Protein AF-A0A3D4RYZ9-F1 (afdb_monomer)

Sequence (277 aa):
MRTSPLDSDGDGLSDHDETHRHGTDPRRYDTDGDGLGDGIELGLADLDADPSTTTDPLDPDSDGDGALDGFNGTDPCEDCNNNGLVDADESSPTAPEAFIAFRPGFNLFAYPSAVPADHGDCRGLAAALGGFDGAIRSISRLNPATGAFDLCDADGGDFAIVAGEGVLIESGAAPSQVWPWTPTCPQRTLSLGQQLVGHPATPRDLTCFAWIEAQAPGLVSAIQRLDTRTGRFESCAMAEPGGGTPGAAGIDYPIRAGQGYLFHANAAGPLVLPGCP

Solvent-accessible surface area (backbone atoms only — not comparable to full-atom values): 14693 Å² total; per-residue (Å²): 132,83,74,75,75,61,45,71,50,70,41,80,51,31,40,64,48,23,59,74,72,71,70,39,49,50,74,39,40,35,55,53,62,26,46,41,33,40,25,30,27,70,22,37,69,93,69,13,72,30,49,88,50,62,47,46,48,78,40,48,34,56,44,68,61,52,41,19,41,11,38,62,87,58,85,56,34,15,24,69,80,53,48,45,46,75,49,96,93,38,39,60,48,73,48,53,47,49,60,47,74,46,46,60,41,66,39,45,35,10,40,24,43,58,55,56,84,70,30,42,28,48,62,33,39,34,50,77,55,50,20,52,92,56,27,25,56,37,43,32,35,62,36,54,91,76,73,43,71,51,60,26,42,78,91,43,66,70,51,76,48,50,46,24,42,17,33,42,35,34,24,73,33,64,54,67,48,79,41,93,63,63,80,42,73,78,91,45,68,44,55,51,40,60,37,38,38,23,40,33,51,42,42,73,83,38,27,42,56,60,51,55,66,63,34,61,91,73,36,50,43,34,45,30,41,66,42,59,90,78,74,41,79,46,39,24,27,59,42,54,68,90,85,49,76,69,40,86,45,77,49,80,43,78,50,50,57,43,35,19,28,44,36,34,22,72,38,64,44,73,55,63,56,71,76,48,132

Radius of gyration: 21.45 Å; Cα contacts (8 Å, |Δi|>4): 680; chains: 1; bounding box: 55×43×66 Å

Secondary structure (DSSP, 8-state):
--PPPP-SS-SSS-HHHIIIII---TT-SSSSSSSS-HHHHTT-TTT-S-TT----TT-SSSS-SSSBSS-SSSS-BSSTTSSSS--TTS--TTS-EEEEE--SEEEEE--SS---GGGSBHHHHHHHTTIIIIIEEEEEEE-TTTSPEEEEESSS---B--TTB-EEEEESS--EEEEE-------EEEPSEEEEEE-SS--TT-BHHHHHHTSPTTTEEEEEEEETTTTEEEEEEEE-STTSS-EEEE---B--TTBEEEEEESS-EEEP-TT--

Structure (mmCIF, N/CA/C/O backbone):
data_AF-A0A3D4RYZ9-F1
#
_entry.id   AF-A0A3D4RYZ9-F1
#
loop_
_atom_site.group_PDB
_atom_site.id
_atom_site.type_symbol
_atom_site.label_atom_id
_atom_site.label_alt_id
_atom_site.label_comp_id
_atom_site.label_asym_id
_atom_site.label_entity_id
_atom_site.label_seq_id
_atom_site.pdbx_PDB_ins_code
_atom_site.Cartn_x
_atom_site.Cartn_y
_atom_site.Cartn_z
_atom_site.occupancy
_atom_site.B_iso_or_equiv
_atom_site.auth_seq_id
_atom_site.auth_comp_id
_atom_site.auth_asym_id
_atom_site.auth_atom_id
_atom_site.pdbx_PDB_model_num
ATOM 1 N N . MET A 1 1 ? 33.798 -10.766 -38.654 1.00 39.38 1 MET A N 1
ATOM 2 C CA . MET A 1 1 ? 33.631 -10.736 -37.189 1.00 39.38 1 MET A CA 1
ATOM 3 C C . MET A 1 1 ? 32.515 -9.750 -36.908 1.00 39.38 1 MET A C 1
ATOM 5 O O . MET A 1 1 ? 32.719 -8.572 -37.156 1.00 39.38 1 MET A O 1
ATOM 9 N N . ARG A 1 2 ? 31.320 -10.220 -36.533 1.00 44.19 2 ARG A N 1
ATOM 10 C CA . ARG A 1 2 ? 30.329 -9.348 -35.891 1.00 44.19 2 ARG A CA 1
ATOM 11 C C . ARG A 1 2 ? 30.857 -9.163 -34.476 1.00 44.19 2 ARG A C 1
ATOM 13 O O . ARG A 1 2 ? 30.917 -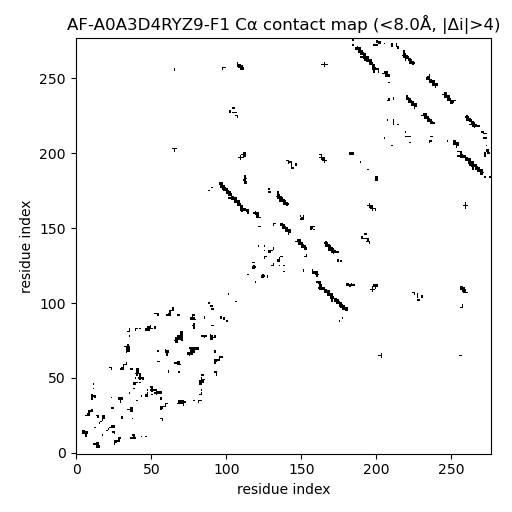10.137 -33.737 1.00 44.19 2 ARG A O 1
ATOM 20 N N . THR A 1 3 ? 31.375 -7.984 -34.166 1.00 51.97 3 THR A N 1
ATOM 21 C CA . THR A 1 3 ? 31.504 -7.566 -32.773 1.00 51.97 3 THR A CA 1
ATOM 22 C C . THR A 1 3 ? 30.083 -7.572 -32.223 1.00 51.97 3 THR A C 1
ATOM 24 O O . THR A 1 3 ? 29.212 -6.963 -32.851 1.00 51.97 3 THR A O 1
ATOM 27 N N . SER A 1 4 ? 29.809 -8.303 -31.139 1.00 63.25 4 SER A N 1
ATOM 28 C CA . SER A 1 4 ? 28.614 -7.967 -30.363 1.00 63.25 4 SER A CA 1
ATOM 29 C C . SER A 1 4 ? 28.696 -6.470 -30.051 1.00 63.25 4 SER A C 1
ATOM 31 O O . SER A 1 4 ? 29.811 -5.985 -29.807 1.00 63.25 4 SER A O 1
ATOM 33 N N . PRO A 1 5 ? 27.588 -5.726 -30.178 1.00 79.81 5 PRO A N 1
ATOM 34 C CA . PRO A 1 5 ? 27.565 -4.351 -29.712 1.00 79.81 5 PRO A CA 1
ATOM 35 C C . PRO A 1 5 ? 28.020 -4.310 -28.243 1.00 79.81 5 PRO A C 1
ATOM 37 O O . PRO A 1 5 ? 27.850 -5.294 -27.526 1.00 79.81 5 PRO A O 1
ATOM 40 N N . LEU A 1 6 ? 28.701 -3.227 -27.861 1.00 93.25 6 LEU A N 1
ATOM 41 C CA . LEU A 1 6 ? 29.127 -3.019 -26.477 1.00 93.25 6 LEU A CA 1
ATOM 42 C C . LEU A 1 6 ? 27.874 -2.918 -25.599 1.00 93.25 6 LEU A C 1
ATOM 44 O O . LEU A 1 6 ? 26.909 -2.292 -26.030 1.00 93.25 6 LEU A O 1
ATOM 48 N N . ASP A 1 7 ? 27.935 -3.585 -24.458 1.00 94.31 7 ASP A N 1
ATOM 49 C CA . ASP A 1 7 ? 26.959 -3.614 -23.372 1.00 94.31 7 ASP A CA 1
ATOM 50 C C . ASP A 1 7 ? 27.816 -3.425 -22.112 1.00 94.31 7 ASP A C 1
ATOM 52 O O . ASP A 1 7 ? 28.664 -4.272 -21.790 1.00 94.31 7 ASP A O 1
ATOM 56 N N . SER A 1 8 ? 27.776 -2.219 -21.558 1.00 96.06 8 SER A N 1
ATOM 57 C CA . SER A 1 8 ? 28.771 -1.724 -20.608 1.00 96.06 8 SER A CA 1
ATOM 58 C C . SER A 1 8 ? 28.442 -2.066 -19.151 1.00 96.06 8 SER A C 1
ATOM 60 O O . SER A 1 8 ? 29.375 -2.180 -18.346 1.00 96.06 8 SER A O 1
ATOM 62 N N . ASP A 1 9 ? 27.174 -2.265 -18.802 1.00 95.81 9 ASP A N 1
ATOM 63 C CA . ASP A 1 9 ? 26.705 -2.672 -17.469 1.00 95.81 9 ASP A CA 1
ATOM 64 C C . ASP A 1 9 ? 26.131 -4.094 -17.420 1.00 95.81 9 ASP A C 1
ATOM 66 O O . ASP A 1 9 ? 26.057 -4.666 -16.328 1.00 95.81 9 ASP A O 1
ATOM 70 N N . GLY A 1 10 ? 25.891 -4.722 -18.570 1.00 94.44 10 GLY A N 1
ATOM 71 C CA . GLY A 1 10 ? 25.552 -6.134 -18.677 1.00 94.44 10 GLY A CA 1
ATOM 72 C C . GLY A 1 10 ? 24.075 -6.430 -18.454 1.00 94.44 10 GLY A C 1
ATOM 73 O O . GLY A 1 10 ? 23.765 -7.536 -18.003 1.00 94.44 10 GLY A O 1
ATOM 74 N N . ASP A 1 11 ? 23.191 -5.474 -18.725 1.00 93.12 11 ASP A N 1
ATOM 75 C CA . ASP A 1 11 ? 21.739 -5.626 -18.615 1.00 93.12 11 ASP A CA 1
ATOM 76 C C . ASP A 1 11 ? 21.089 -6.227 -19.880 1.00 93.12 11 ASP A C 1
ATOM 78 O O . ASP A 1 11 ? 19.881 -6.438 -19.928 1.00 93.12 11 ASP A O 1
ATOM 82 N N . GLY A 1 12 ? 21.889 -6.538 -20.909 1.00 92.94 12 GLY A N 1
ATOM 83 C CA . GLY A 1 12 ? 21.437 -7.140 -22.163 1.00 92.94 12 GLY A CA 1
ATOM 84 C C . GLY A 1 12 ? 21.039 -6.146 -23.254 1.00 92.94 12 GLY A C 1
ATOM 85 O O . GLY A 1 12 ? 20.810 -6.570 -24.398 1.00 92.94 12 GLY A O 1
ATOM 86 N N . LEU A 1 13 ? 21.002 -4.847 -22.957 1.00 94.19 13 LEU A N 1
ATOM 87 C CA . LEU A 1 13 ? 20.914 -3.785 -23.949 1.00 94.19 13 LEU A CA 1
ATOM 88 C C . LEU A 1 13 ? 22.316 -3.415 -24.439 1.00 94.19 13 LEU A C 1
ATOM 90 O O . LEU A 1 13 ? 23.338 -3.855 -23.935 1.00 94.19 13 LEU A O 1
ATOM 94 N N . SER A 1 14 ? 22.387 -2.674 -25.543 1.00 95.94 14 SER A N 1
ATOM 95 C CA . SER A 1 14 ? 23.682 -2.164 -26.004 1.00 95.94 14 SER A CA 1
ATOM 96 C C . SER A 1 14 ? 23.792 -0.690 -25.709 1.00 95.94 14 SER A C 1
ATOM 98 O O . SER A 1 14 ? 22.812 0.014 -25.947 1.00 95.94 14 SER A O 1
ATOM 100 N N . ASP A 1 15 ? 25.004 -0.199 -25.435 1.00 96.50 15 ASP A N 1
ATOM 101 C CA . ASP A 1 15 ? 25.248 1.214 -25.129 1.00 96.50 15 ASP A CA 1
ATOM 102 C C . ASP A 1 15 ? 24.615 2.153 -26.170 1.00 96.50 15 ASP A C 1
ATOM 104 O O . ASP A 1 15 ? 24.177 3.268 -25.881 1.00 96.50 15 ASP A O 1
ATOM 108 N N . HIS A 1 16 ? 24.599 1.722 -27.437 1.00 95.44 16 HIS A N 1
ATOM 109 C CA . HIS A 1 16 ? 23.964 2.460 -28.522 1.00 95.44 16 HIS A CA 1
ATOM 110 C C . HIS A 1 16 ? 22.438 2.484 -28.395 1.00 95.44 16 HIS A C 1
ATOM 112 O O . HIS A 1 16 ? 21.835 3.534 -28.603 1.00 95.44 16 HIS A O 1
ATOM 118 N N . ASP A 1 17 ? 21.810 1.340 -28.134 1.00 95.94 17 ASP A N 1
ATOM 119 C CA . ASP A 1 17 ? 20.355 1.234 -28.053 1.00 95.94 17 ASP A CA 1
ATOM 120 C C . ASP A 1 17 ? 19.823 1.916 -26.791 1.00 95.94 17 ASP A C 1
ATOM 122 O O . ASP A 1 17 ? 18.861 2.674 -26.895 1.00 95.94 17 ASP A O 1
ATOM 126 N N . GLU A 1 18 ? 20.511 1.781 -25.664 1.00 96.44 18 GLU A N 1
ATOM 127 C CA . GLU A 1 18 ? 20.226 2.527 -24.437 1.00 96.44 18 GLU A CA 1
ATOM 128 C C . GLU A 1 18 ? 20.231 4.035 -24.700 1.00 96.44 18 GLU A C 1
ATOM 130 O O . GLU A 1 18 ? 19.211 4.710 -24.591 1.00 96.44 18 GLU A O 1
ATOM 135 N N . THR A 1 19 ? 21.335 4.569 -25.231 1.00 96.25 19 THR A N 1
ATOM 136 C CA . THR A 1 19 ? 21.470 6.021 -25.437 1.00 96.25 19 THR A CA 1
ATOM 137 C C . THR A 1 19 ? 20.625 6.598 -26.579 1.00 96.25 19 THR A C 1
ATOM 139 O O . THR A 1 19 ? 20.288 7.782 -26.543 1.00 96.25 19 THR A O 1
ATOM 142 N N . HIS A 1 20 ? 20.315 5.822 -27.626 1.00 95.56 20 HIS A N 1
ATOM 143 C CA . HIS A 1 20 ? 19.659 6.340 -28.840 1.00 95.56 20 HIS A CA 1
ATOM 144 C C . HIS A 1 20 ? 18.215 5.871 -29.028 1.00 95.56 20 HIS A C 1
ATOM 146 O O . HIS A 1 20 ? 17.529 6.421 -29.896 1.00 95.56 20 HIS A O 1
ATOM 152 N N . ARG A 1 21 ? 17.753 4.859 -28.285 1.00 95.69 21 ARG A N 1
ATOM 153 C CA . ARG A 1 21 ? 16.381 4.338 -28.392 1.00 95.69 21 ARG A CA 1
ATOM 154 C C . ARG A 1 21 ? 15.603 4.437 -27.090 1.00 95.69 21 ARG A C 1
ATOM 156 O O . ARG A 1 21 ? 14.456 4.865 -27.157 1.00 95.69 21 ARG A O 1
ATOM 163 N N . HIS A 1 22 ? 16.210 4.061 -25.968 1.00 95.38 22 HIS A N 1
ATOM 164 C CA . HIS A 1 22 ? 15.496 3.908 -24.695 1.00 95.38 22 HIS A CA 1
ATOM 165 C C . HIS A 1 22 ? 15.682 5.109 -23.762 1.00 95.38 22 HIS A C 1
ATOM 167 O O . HIS A 1 22 ? 14.772 5.460 -23.028 1.00 95.38 22 HIS A O 1
ATOM 173 N N . GLY A 1 23 ? 16.797 5.832 -23.882 1.00 96.56 23 GLY A N 1
ATOM 174 C CA . GLY A 1 23 ? 17.112 6.970 -23.019 1.00 96.56 23 GLY A CA 1
ATOM 175 C C . GLY A 1 23 ? 17.729 6.577 -21.676 1.00 96.56 23 GLY A C 1
ATOM 176 O O . GLY A 1 23 ? 17.892 7.458 -20.832 1.00 96.56 23 GLY A O 1
ATOM 177 N N . THR A 1 24 ? 18.095 5.306 -21.510 1.00 97.31 24 THR A N 1
ATOM 178 C CA . THR A 1 24 ? 18.723 4.735 -20.316 1.00 97.31 24 THR A CA 1
ATOM 179 C C . THR A 1 24 ? 20.227 5.059 -20.221 1.00 97.31 24 THR A C 1
ATOM 181 O O . THR A 1 24 ? 20.825 5.552 -21.192 1.00 97.31 24 THR A O 1
ATOM 184 N N . ASP A 1 25 ? 20.846 4.898 -19.039 1.00 97.38 25 ASP A N 1
ATOM 185 C CA . ASP A 1 25 ? 22.289 5.152 -18.836 1.00 97.38 25 ASP A CA 1
ATOM 186 C C . ASP A 1 25 ? 23.092 3.864 -19.063 1.00 97.38 25 ASP A C 1
ATOM 188 O O . ASP A 1 25 ? 23.059 3.014 -18.184 1.00 97.38 25 ASP A O 1
ATOM 192 N N . PRO A 1 26 ? 23.948 3.786 -20.107 1.00 97.31 26 PRO A N 1
ATOM 193 C CA . PRO A 1 26 ? 24.690 2.579 -20.503 1.00 97.31 26 PRO A CA 1
ATOM 194 C C . PRO A 1 26 ? 25.798 2.148 -19.540 1.00 97.31 26 PRO A C 1
ATOM 196 O O . PRO A 1 26 ? 26.818 1.585 -19.921 1.00 97.31 26 PRO A O 1
ATOM 199 N N . ARG A 1 27 ? 25.747 2.595 -18.294 1.00 97.50 27 ARG A N 1
ATOM 200 C CA . ARG A 1 27 ? 26.687 2.231 -17.229 1.00 97.50 27 ARG A CA 1
ATOM 201 C C . ARG A 1 27 ? 25.936 1.908 -15.943 1.00 97.50 27 ARG A C 1
ATOM 203 O O . ARG A 1 27 ? 26.566 1.846 -14.880 1.00 97.50 27 ARG A O 1
ATOM 210 N N . ARG A 1 28 ? 24.616 1.799 -16.021 1.00 97.81 28 ARG A N 1
ATOM 211 C CA . ARG A 1 28 ? 23.702 1.503 -14.941 1.00 97.81 28 ARG A CA 1
ATOM 212 C C . ARG A 1 28 ? 22.776 0.399 -15.428 1.00 97.81 28 ARG A C 1
ATOM 214 O O . ARG A 1 28 ? 21.847 0.668 -16.156 1.00 97.81 28 ARG A O 1
ATOM 221 N N . TYR A 1 29 ? 22.981 -0.786 -14.864 1.00 97.12 29 TYR A N 1
ATOM 222 C CA . TYR A 1 29 ? 22.105 -1.942 -15.059 1.00 97.12 29 TYR A CA 1
ATOM 223 C C . TYR A 1 29 ? 20.609 -1.645 -14.822 1.00 97.12 29 TYR A C 1
ATOM 225 O O . TYR A 1 29 ? 19.760 -2.353 -15.338 1.00 97.12 29 TYR A O 1
ATOM 233 N N . ASP A 1 30 ? 20.329 -0.648 -13.982 1.00 97.69 30 ASP A N 1
ATOM 234 C CA . ASP A 1 30 ? 19.012 -0.175 -13.557 1.00 97.69 30 ASP A CA 1
ATOM 235 C C . ASP A 1 30 ? 19.094 1.366 -13.513 1.00 97.69 30 ASP A C 1
ATOM 237 O O . ASP A 1 30 ? 19.831 1.962 -12.691 1.00 97.69 30 ASP A O 1
ATOM 241 N N . THR A 1 31 ? 18.440 2.018 -14.471 1.00 98.06 31 THR A N 1
ATOM 242 C CA . THR A 1 31 ? 18.543 3.456 -14.718 1.00 98.06 31 THR A CA 1
ATOM 243 C C . THR A 1 31 ? 17.745 4.275 -13.706 1.00 98.06 31 THR A C 1
ATOM 245 O O . THR A 1 31 ? 18.258 5.299 -13.213 1.00 98.06 31 THR A O 1
ATOM 248 N N . ASP A 1 32 ? 16.541 3.859 -13.342 1.00 96.75 32 ASP A N 1
ATOM 249 C CA . ASP A 1 32 ? 15.673 4.617 -12.442 1.00 96.75 32 ASP A CA 1
ATOM 250 C C . ASP A 1 32 ? 15.866 4.274 -10.950 1.00 96.75 32 ASP A C 1
ATOM 252 O O . ASP A 1 32 ? 15.599 5.107 -10.072 1.00 96.75 32 ASP A O 1
ATOM 256 N N . GLY A 1 33 ? 16.536 3.158 -10.667 1.00 95.88 33 GLY A N 1
ATOM 257 C CA . GLY A 1 33 ? 16.989 2.729 -9.352 1.00 95.88 33 GLY A CA 1
ATOM 258 C C . GLY A 1 33 ? 15.947 1.967 -8.537 1.00 95.88 33 GLY A C 1
ATOM 259 O O . GLY A 1 33 ? 16.019 2.007 -7.297 1.00 95.88 33 GLY A O 1
ATOM 260 N N . ASP A 1 34 ? 14.966 1.343 -9.172 1.00 94.50 34 ASP A N 1
ATOM 261 C CA . ASP A 1 34 ? 13.909 0.603 -8.491 1.00 94.50 34 ASP A CA 1
ATOM 262 C C . ASP A 1 34 ? 14.273 -0.865 -8.180 1.00 94.50 34 ASP A C 1
ATOM 264 O O . ASP A 1 34 ? 13.708 -1.463 -7.260 1.00 94.50 34 ASP A O 1
ATOM 268 N N . GLY A 1 35 ? 15.340 -1.374 -8.805 1.00 94.94 35 GLY A N 1
ATOM 269 C CA . GLY A 1 35 ? 15.909 -2.706 -8.633 1.00 94.94 35 GLY A CA 1
ATOM 270 C C . GLY A 1 35 ? 15.690 -3.657 -9.813 1.00 94.94 35 GLY A C 1
ATOM 271 O O . GLY A 1 35 ? 16.388 -4.683 -9.868 1.00 94.94 35 GLY A O 1
ATOM 272 N N . LEU A 1 36 ? 14.767 -3.350 -10.725 1.00 95.69 36 LEU A N 1
ATOM 273 C CA . LEU A 1 36 ? 14.562 -4.057 -11.985 1.00 95.69 36 LEU A CA 1
ATOM 274 C C . LEU A 1 36 ? 15.560 -3.512 -13.021 1.00 95.69 36 LEU A C 1
ATOM 276 O O . LEU A 1 36 ? 15.944 -2.353 -12.979 1.00 95.69 36 LEU A O 1
ATOM 280 N N . GLY A 1 37 ? 16.124 -4.381 -13.863 1.00 97.06 37 GLY A N 1
ATOM 281 C CA . GLY A 1 37 ? 17.140 -3.943 -14.832 1.00 97.06 37 GLY A CA 1
ATOM 282 C C . GLY A 1 37 ? 16.506 -3.503 -16.144 1.00 97.06 37 GLY A C 1
ATOM 283 O O . GLY A 1 37 ? 15.575 -4.179 -16.582 1.00 97.06 37 GLY A O 1
ATOM 284 N N . ASP A 1 38 ? 17.053 -2.491 -16.824 1.00 97.88 38 ASP A N 1
ATOM 285 C CA . ASP A 1 38 ? 16.393 -1.871 -17.988 1.00 97.88 38 ASP A CA 1
ATOM 286 C C . ASP A 1 38 ? 16.064 -2.905 -19.091 1.00 97.88 38 ASP A C 1
ATOM 288 O O . ASP A 1 38 ? 15.029 -2.851 -19.763 1.00 97.88 38 ASP A O 1
ATOM 292 N N . GLY A 1 39 ? 16.933 -3.903 -19.281 1.00 96.19 39 GLY A N 1
ATOM 293 C CA . GLY A 1 39 ? 16.681 -5.025 -20.185 1.00 96.19 39 GLY A CA 1
ATOM 294 C C . GLY A 1 39 ? 15.501 -5.930 -19.790 1.00 96.19 39 GLY A C 1
ATOM 295 O O . GLY A 1 39 ? 14.801 -6.425 -20.678 1.00 96.19 39 GLY A O 1
ATOM 296 N N . ILE A 1 40 ? 15.266 -6.156 -18.493 1.00 96.69 40 ILE A N 1
ATOM 297 C CA . ILE A 1 40 ? 14.090 -6.893 -17.997 1.00 96.69 40 ILE A CA 1
ATOM 298 C C . ILE A 1 40 ? 12.834 -6.060 -18.241 1.00 96.69 40 ILE A C 1
ATOM 300 O O . ILE A 1 40 ? 11.896 -6.553 -18.855 1.00 96.69 40 ILE A O 1
ATOM 304 N N . GLU A 1 41 ? 12.861 -4.784 -17.868 1.00 96.81 41 GLU A N 1
ATOM 305 C CA . GLU A 1 41 ? 11.737 -3.854 -18.027 1.00 96.81 41 GLU A CA 1
ATOM 306 C C . GLU A 1 41 ? 11.262 -3.728 -19.480 1.00 96.81 41 GLU A C 1
ATOM 308 O O . GLU A 1 41 ? 10.070 -3.617 -19.766 1.00 96.81 41 GLU A O 1
ATOM 313 N N . LEU A 1 42 ? 12.191 -3.824 -20.437 1.00 96.25 42 LEU A N 1
ATOM 314 C CA . LEU A 1 42 ? 11.905 -3.808 -21.874 1.00 96.25 42 LEU A CA 1
ATOM 315 C C . LEU A 1 42 ? 11.525 -5.179 -22.468 1.00 96.25 42 LEU A C 1
ATOM 317 O O . LEU A 1 42 ? 11.371 -5.292 -23.693 1.00 96.25 42 LEU A O 1
ATOM 321 N N . GLY A 1 43 ? 11.382 -6.219 -21.647 1.00 93.88 43 GLY A N 1
ATOM 322 C CA . GLY A 1 43 ? 10.926 -7.540 -22.071 1.00 93.88 43 GLY A CA 1
ATOM 323 C C . GLY A 1 43 ? 11.965 -8.342 -22.855 1.00 93.88 43 GLY A C 1
ATOM 324 O O . GLY A 1 43 ? 11.632 -9.043 -23.824 1.00 93.88 43 GLY A O 1
ATOM 325 N N . LEU A 1 44 ? 13.258 -8.229 -22.525 1.00 92.75 44 LEU A N 1
ATOM 326 C CA . LEU A 1 44 ? 14.284 -9.040 -23.182 1.00 92.75 44 LEU A CA 1
ATOM 327 C C . LEU A 1 44 ? 14.153 -10.509 -22.768 1.00 92.75 44 LEU A C 1
ATOM 329 O O . LEU A 1 44 ? 14.597 -10.916 -21.703 1.00 92.75 44 LEU A O 1
ATOM 333 N N . ALA A 1 45 ? 13.640 -11.338 -23.678 1.00 84.31 45 ALA A N 1
ATOM 334 C CA . ALA A 1 45 ? 13.303 -12.745 -23.428 1.00 84.31 45 ALA A CA 1
ATOM 335 C C . ALA A 1 45 ? 14.421 -13.673 -22.911 1.00 84.31 45 ALA A C 1
ATOM 337 O O . ALA A 1 45 ? 14.127 -14.791 -22.494 1.00 84.31 45 ALA A O 1
ATOM 338 N N . ASP A 1 46 ? 15.689 -13.262 -22.978 1.00 86.50 46 ASP A N 1
ATOM 339 C CA . ASP A 1 46 ? 16.807 -14.027 -22.407 1.00 86.50 46 ASP A CA 1
ATOM 340 C C . ASP A 1 46 ? 17.057 -13.699 -20.917 1.00 86.50 46 ASP A C 1
ATOM 342 O O . ASP A 1 46 ? 17.826 -14.407 -20.262 1.00 86.50 46 ASP A O 1
ATOM 346 N N . LEU A 1 47 ? 16.428 -12.643 -20.397 1.00 87.88 47 LEU A N 1
ATOM 347 C CA . LEU A 1 47 ? 16.586 -12.117 -19.038 1.00 87.88 47 LEU A CA 1
ATOM 348 C C . LEU A 1 47 ? 15.264 -12.095 -18.273 1.00 87.88 47 LEU A C 1
ATOM 350 O O . LEU A 1 47 ? 15.242 -12.450 -17.099 1.00 87.88 47 LEU A O 1
ATOM 354 N N . ASP A 1 48 ? 14.190 -11.724 -18.960 1.00 91.50 48 ASP A N 1
ATOM 355 C CA . ASP A 1 48 ? 12.848 -11.601 -18.414 1.00 91.50 48 ASP A CA 1
ATOM 356 C C . ASP A 1 48 ? 12.097 -12.946 -18.441 1.00 91.50 48 ASP A C 1
ATOM 358 O O . ASP A 1 48 ? 12.011 -13.623 -19.478 1.00 91.50 48 ASP A O 1
ATOM 362 N N . ALA A 1 49 ? 11.568 -13.348 -17.282 1.00 92.62 49 ALA A N 1
ATOM 363 C CA . ALA A 1 49 ? 10.751 -14.543 -17.121 1.00 92.62 49 ALA A CA 1
ATOM 364 C C . ALA A 1 49 ? 9.339 -14.415 -17.735 1.00 92.62 49 ALA A C 1
ATOM 366 O O . ALA A 1 49 ? 8.762 -15.451 -18.096 1.00 92.62 49 ALA A O 1
ATOM 367 N N . ASP A 1 50 ? 8.816 -13.199 -17.922 1.00 91.50 50 ASP A N 1
ATOM 368 C CA . ASP A 1 50 ? 7.596 -12.899 -18.678 1.00 91.50 50 ASP A CA 1
A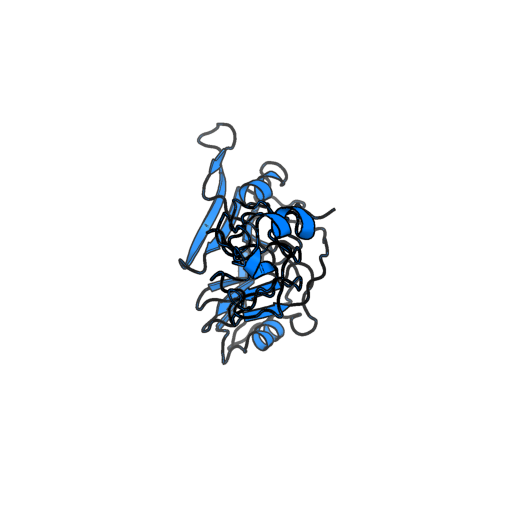TOM 369 C C . ASP A 1 50 ? 7.734 -11.666 -19.605 1.00 91.50 50 ASP A C 1
ATOM 371 O O . ASP A 1 50 ? 7.160 -10.612 -19.341 1.00 91.50 50 ASP A O 1
ATOM 375 N N . PRO A 1 51 ? 8.307 -11.850 -20.814 1.00 91.38 51 PRO A N 1
ATOM 376 C CA . PRO A 1 51 ? 8.490 -10.796 -21.828 1.00 91.38 51 PRO A CA 1
ATOM 377 C C . PRO A 1 51 ? 7.217 -10.132 -22.361 1.00 91.38 51 PRO A C 1
ATOM 379 O O . PRO A 1 51 ? 7.277 -9.335 -23.302 1.00 91.38 51 PRO A O 1
ATOM 382 N N . SER A 1 52 ? 6.042 -10.564 -21.896 1.00 88.56 52 SER A N 1
ATOM 383 C CA . SER A 1 52 ? 4.770 -9.938 -22.241 1.00 88.56 52 SER A CA 1
ATOM 384 C C . SER A 1 52 ? 4.370 -8.817 -21.284 1.00 88.56 52 SER A C 1
ATOM 386 O O . SER A 1 52 ? 3.491 -8.027 -21.639 1.00 88.56 52 SER A O 1
ATOM 388 N N . THR A 1 53 ? 5.044 -8.730 -20.139 1.00 86.19 53 THR A N 1
ATOM 389 C CA . THR A 1 53 ? 4.913 -7.672 -19.144 1.00 86.19 53 THR A CA 1
ATOM 390 C C . THR A 1 53 ? 6.138 -6.768 -19.268 1.00 86.19 53 THR A C 1
ATOM 392 O O . THR A 1 53 ? 7.258 -7.249 -19.329 1.00 86.19 53 THR A O 1
ATOM 395 N N . THR A 1 54 ? 5.931 -5.460 -19.412 1.00 93.56 54 THR A N 1
ATOM 396 C CA . THR A 1 54 ? 7.020 -4.485 -19.596 1.00 93.56 54 THR A CA 1
ATOM 397 C C . THR A 1 54 ? 6.700 -3.213 -18.833 1.00 93.56 54 THR A C 1
ATOM 399 O O . THR A 1 54 ? 5.540 -2.788 -18.860 1.00 93.56 54 THR A O 1
ATOM 402 N N . THR A 1 55 ? 7.720 -2.584 -18.268 1.00 95.44 55 THR A N 1
ATOM 403 C CA . THR A 1 55 ? 7.664 -1.342 -17.483 1.00 95.44 55 THR A CA 1
ATOM 404 C C . THR A 1 55 ? 8.448 -0.226 -18.194 1.00 95.44 55 THR A C 1
ATOM 406 O O . THR A 1 55 ? 8.943 -0.422 -19.313 1.00 95.44 55 THR A O 1
ATOM 409 N N . ASP A 1 56 ? 8.463 0.988 -17.643 1.00 96.06 56 ASP A N 1
ATOM 410 C CA . ASP A 1 56 ? 9.245 2.117 -18.157 1.00 96.06 56 ASP A CA 1
ATOM 411 C C . ASP A 1 56 ? 10.572 2.228 -17.386 1.00 96.06 56 ASP A C 1
ATOM 413 O O . ASP A 1 56 ? 10.547 2.715 -16.265 1.00 96.06 56 ASP A O 1
ATOM 417 N N . PRO A 1 57 ? 11.741 1.937 -18.000 1.00 97.25 57 PRO A N 1
ATOM 418 C CA . PRO A 1 57 ? 13.041 1.930 -17.306 1.00 97.25 57 PRO A CA 1
ATOM 419 C C . PRO A 1 57 ? 13.553 3.310 -16.856 1.00 97.25 57 PRO A C 1
ATOM 421 O O . PRO A 1 57 ? 14.718 3.508 -16.493 1.00 97.25 57 PRO A O 1
ATOM 424 N N . LEU A 1 58 ? 12.717 4.336 -17.003 1.00 97.12 58 LEU A N 1
ATOM 425 C CA . LEU A 1 58 ? 12.960 5.701 -16.560 1.00 97.12 58 LEU A CA 1
ATOM 426 C C . LEU A 1 58 ? 11.964 6.144 -15.481 1.00 97.12 58 LEU A C 1
ATOM 428 O O . LEU A 1 58 ? 12.089 7.283 -15.001 1.00 97.12 58 LEU A O 1
ATOM 432 N N . ASP A 1 59 ? 10.984 5.308 -15.141 1.00 94.56 59 ASP A N 1
ATOM 433 C CA . ASP A 1 59 ? 9.947 5.575 -14.156 1.00 94.56 59 ASP A CA 1
ATOM 434 C C . ASP A 1 59 ? 9.823 4.398 -13.175 1.00 94.56 59 ASP A C 1
ATOM 436 O O . ASP A 1 59 ? 9.197 3.399 -13.497 1.00 94.56 59 ASP A O 1
ATOM 440 N N . PRO A 1 60 ? 10.322 4.552 -11.940 1.00 92.81 60 PRO A N 1
ATOM 441 C CA . PRO A 1 60 ? 10.461 3.456 -10.975 1.00 92.81 60 PRO A CA 1
ATOM 442 C C . PRO A 1 60 ? 9.133 2.997 -10.329 1.00 92.81 60 PRO A C 1
ATOM 444 O O . PRO A 1 60 ? 9.146 2.561 -9.179 1.00 92.81 60 PRO A O 1
ATOM 447 N N . ASP A 1 61 ? 7.994 3.299 -10.948 1.00 90.19 61 ASP A N 1
ATOM 448 C CA . ASP A 1 61 ? 6.600 3.053 -10.532 1.00 90.19 61 ASP A CA 1
ATOM 449 C C . ASP A 1 61 ? 5.725 3.311 -11.775 1.00 90.19 61 ASP A C 1
ATOM 451 O O . ASP A 1 61 ? 5.117 4.378 -11.933 1.00 90.19 61 ASP A O 1
ATOM 455 N N . SER A 1 62 ? 5.762 2.371 -12.720 1.00 91.56 62 SER A N 1
ATOM 456 C CA . SER A 1 62 ? 5.258 2.535 -14.088 1.00 91.56 62 SER A CA 1
ATOM 457 C C . SER A 1 62 ? 3.759 2.797 -14.168 1.00 91.56 62 SER A C 1
ATOM 459 O O . SER A 1 62 ? 3.270 3.437 -15.112 1.00 91.56 62 SER A O 1
ATOM 461 N N . ASP A 1 63 ? 2.996 2.291 -13.203 1.00 83.19 63 ASP A N 1
ATOM 462 C CA . ASP A 1 63 ? 1.549 2.448 -13.169 1.00 83.19 63 ASP A CA 1
ATOM 463 C C . ASP A 1 63 ? 1.058 3.524 -12.183 1.00 83.19 63 ASP A C 1
ATOM 465 O O . ASP A 1 63 ? -0.087 3.997 -12.288 1.00 83.19 63 ASP A O 1
ATOM 469 N N . GLY A 1 64 ? 1.955 4.016 -11.326 1.00 76.69 64 GLY A N 1
ATOM 470 C CA . GLY A 1 64 ? 1.735 5.132 -10.423 1.00 76.69 64 GLY A CA 1
ATOM 471 C C . GLY A 1 64 ? 0.894 4.773 -9.202 1.00 76.69 64 GLY A C 1
ATOM 472 O O . GLY A 1 64 ? 0.213 5.662 -8.660 1.00 76.69 64 GLY A O 1
ATOM 473 N N . ASP A 1 65 ? 0.872 3.507 -8.786 1.00 71.56 65 ASP A N 1
ATOM 474 C CA . ASP A 1 65 ? 0.140 3.057 -7.605 1.00 71.56 65 ASP A CA 1
ATOM 475 C C . ASP A 1 65 ? 0.898 3.215 -6.276 1.00 71.56 65 ASP A C 1
ATOM 477 O O . ASP A 1 65 ? 0.296 3.182 -5.187 1.00 71.56 65 ASP A O 1
ATOM 481 N N . GLY A 1 66 ? 2.188 3.549 -6.364 1.00 72.88 66 GLY A N 1
ATOM 482 C CA . GLY A 1 66 ? 3.065 3.797 -5.230 1.00 72.88 66 GLY A CA 1
ATOM 483 C C . GLY A 1 66 ? 3.842 2.569 -4.751 1.00 72.88 66 GLY A C 1
ATOM 484 O O . GLY A 1 66 ? 4.497 2.672 -3.694 1.00 72.88 66 GLY A O 1
ATOM 485 N N . ALA A 1 67 ? 3.763 1.442 -5.461 1.00 80.62 67 ALA A N 1
ATOM 486 C CA . ALA A 1 67 ? 4.747 0.368 -5.431 1.00 80.62 67 ALA A CA 1
ATOM 487 C C . ALA A 1 67 ? 5.845 0.596 -6.483 1.00 80.62 67 ALA A C 1
ATOM 489 O O . ALA A 1 67 ? 5.694 1.397 -7.391 1.00 80.62 67 ALA A O 1
ATOM 490 N N . LEU A 1 68 ? 7.025 0.024 -6.245 1.00 89.12 68 LEU A N 1
ATOM 491 C CA . LEU A 1 68 ? 8.117 0.064 -7.219 1.00 89.12 68 LEU A CA 1
ATOM 492 C C . LEU A 1 68 ? 7.985 -1.124 -8.159 1.00 89.12 68 LEU A C 1
ATOM 494 O O . LEU A 1 68 ? 7.720 -2.211 -7.645 1.00 89.12 68 LEU A O 1
ATOM 498 N N . ASP A 1 69 ? 8.258 -0.959 -9.451 1.00 93.06 69 ASP A N 1
ATOM 499 C CA . ASP A 1 69 ? 8.156 -2.068 -10.402 1.00 93.06 69 ASP A CA 1
ATOM 500 C C . ASP A 1 69 ? 9.052 -3.243 -9.959 1.00 93.06 69 ASP A C 1
ATOM 502 O O . ASP A 1 69 ? 8.616 -4.393 -9.962 1.00 93.06 69 ASP A O 1
ATOM 506 N N . GLY A 1 70 ? 10.261 -2.951 -9.462 1.00 93.56 70 GLY A N 1
ATOM 507 C CA . GLY A 1 70 ? 11.191 -3.895 -8.833 1.00 93.56 70 GLY A CA 1
ATOM 508 C C . GLY A 1 70 ? 11.435 -3.712 -7.325 1.00 93.56 70 GLY A C 1
ATOM 509 O O . GLY A 1 70 ? 10.764 -2.972 -6.602 1.00 93.56 70 GLY A O 1
ATOM 510 N N . PHE A 1 71 ? 12.451 -4.409 -6.800 1.00 92.69 71 PHE A N 1
ATOM 511 C CA . PHE A 1 71 ? 12.899 -4.321 -5.405 1.00 92.69 71 PHE A CA 1
ATOM 512 C C . PHE A 1 71 ? 14.344 -3.831 -5.242 1.00 92.69 71 PHE A C 1
ATOM 514 O O . PHE A 1 71 ? 15.314 -4.580 -5.392 1.00 92.69 71 PHE A O 1
ATOM 521 N N . ASN A 1 72 ? 14.497 -2.598 -4.752 1.00 90.50 72 ASN A N 1
ATOM 522 C CA . ASN A 1 72 ? 15.786 -1.992 -4.385 1.00 90.50 72 ASN A CA 1
ATOM 523 C C . ASN A 1 72 ? 16.143 -2.121 -2.889 1.00 90.50 72 ASN A C 1
ATOM 525 O O . ASN A 1 72 ? 17.004 -1.402 -2.367 1.00 90.50 72 ASN A O 1
ATOM 529 N N . GLY A 1 73 ? 15.481 -3.023 -2.160 1.00 83.25 73 GLY A N 1
ATOM 530 C CA . GLY A 1 73 ? 15.636 -3.158 -0.708 1.00 83.25 73 GLY A CA 1
ATOM 531 C C . GLY A 1 73 ? 14.614 -2.364 0.109 1.00 83.25 73 GLY A C 1
ATOM 532 O O . GLY A 1 73 ? 14.670 -2.398 1.345 1.00 83.25 73 GLY A O 1
ATOM 533 N N . THR A 1 74 ? 13.683 -1.669 -0.549 1.00 71.25 74 THR A N 1
ATOM 534 C CA . THR A 1 74 ? 12.544 -0.992 0.083 1.00 71.25 74 THR A CA 1
ATOM 535 C C . THR A 1 74 ? 11.213 -1.606 -0.367 1.00 71.25 74 THR A C 1
ATOM 537 O O . THR A 1 74 ? 11.133 -2.206 -1.423 1.00 71.25 74 THR A O 1
ATOM 540 N N . ASP A 1 75 ? 10.192 -1.543 0.491 1.00 67.88 75 ASP A N 1
ATOM 541 C CA . ASP A 1 75 ? 8.874 -2.186 0.314 1.00 67.88 75 ASP A CA 1
ATOM 542 C C . ASP A 1 75 ? 7.787 -1.095 0.248 1.00 67.88 75 ASP A C 1
ATOM 544 O O . ASP A 1 75 ? 7.847 -0.172 1.088 1.00 67.88 75 ASP A O 1
ATOM 548 N N . PRO A 1 76 ? 6.805 -1.180 -0.679 1.00 73.06 76 PRO A N 1
ATOM 549 C CA . PRO A 1 76 ? 6.469 -2.312 -1.525 1.00 73.06 76 PRO A CA 1
ATOM 550 C C . PRO A 1 76 ? 7.144 -2.241 -2.887 1.00 73.06 76 PRO A C 1
ATOM 552 O O . PRO A 1 76 ? 7.471 -1.166 -3.388 1.00 73.06 76 PRO A O 1
ATOM 555 N N . CYS A 1 77 ? 7.335 -3.440 -3.404 1.00 84.81 77 CYS A N 1
ATOM 556 C CA . CYS A 1 77 ? 7.794 -3.805 -4.728 1.00 84.81 77 CYS A CA 1
ATOM 557 C C . CYS A 1 77 ? 6.662 -4.589 -5.387 1.00 84.81 77 CYS A C 1
ATOM 559 O O . CYS A 1 77 ? 5.874 -5.225 -4.674 1.00 84.81 77 CYS A O 1
ATOM 561 N N . GLU A 1 78 ? 6.608 -4.547 -6.705 1.00 88.06 78 GLU A N 1
ATOM 562 C CA . GLU A 1 78 ? 5.664 -5.310 -7.507 1.00 88.06 78 GLU A CA 1
ATOM 563 C C . GLU A 1 78 ? 6.310 -6.616 -7.931 1.00 88.06 78 GLU A C 1
ATOM 565 O O . GLU A 1 78 ? 5.827 -7.661 -7.523 1.00 88.06 78 GLU A O 1
ATOM 570 N N . ASP A 1 79 ? 7.484 -6.574 -8.555 1.00 91.19 79 ASP A N 1
ATOM 571 C CA . ASP A 1 79 ? 8.377 -7.721 -8.698 1.00 91.19 79 ASP A CA 1
ATOM 572 C C . ASP A 1 79 ? 9.401 -7.718 -7.558 1.00 91.19 79 ASP A C 1
ATOM 574 O O . ASP A 1 79 ? 10.490 -7.143 -7.624 1.00 91.19 79 ASP A O 1
ATOM 578 N N . CYS A 1 80 ? 9.052 -8.365 -6.451 1.00 89.00 80 CYS A N 1
ATOM 579 C CA . CYS A 1 80 ? 9.875 -8.350 -5.248 1.00 89.00 80 CYS A CA 1
ATOM 580 C C . CYS A 1 80 ? 11.125 -9.225 -5.340 1.00 89.00 80 CYS A C 1
ATOM 582 O O . CYS A 1 80 ? 11.958 -9.232 -4.419 1.00 89.00 80 CYS A O 1
ATOM 584 N N . ASN A 1 81 ? 11.237 -10.009 -6.407 1.00 91.06 81 ASN A N 1
ATOM 585 C CA . ASN A 1 81 ? 12.355 -10.904 -6.623 1.00 91.06 81 ASN A CA 1
ATOM 586 C C . ASN A 1 81 ? 13.171 -10.581 -7.889 1.00 91.06 81 ASN A C 1
ATOM 588 O O . ASN A 1 81 ? 14.203 -11.224 -8.113 1.00 91.06 81 ASN A O 1
ATOM 592 N N . ASN A 1 82 ? 12.788 -9.513 -8.592 1.00 93.81 82 ASN A N 1
ATOM 593 C CA . ASN A 1 82 ? 13.421 -8.895 -9.755 1.00 93.81 82 ASN A CA 1
ATOM 594 C C . ASN A 1 82 ? 13.666 -9.911 -10.883 1.00 93.81 82 ASN A C 1
ATOM 596 O O . ASN A 1 82 ? 14.775 -9.989 -11.425 1.00 93.81 82 ASN A O 1
ATOM 600 N N . ASN A 1 83 ? 12.675 -10.760 -11.168 1.00 92.88 83 ASN A N 1
ATOM 601 C CA . ASN A 1 83 ? 12.750 -11.800 -12.196 1.00 92.88 83 ASN A CA 1
ATOM 602 C C . ASN A 1 83 ? 11.965 -11.476 -13.488 1.00 92.88 83 ASN A C 1
ATOM 604 O O . ASN A 1 83 ? 12.086 -12.236 -14.453 1.00 92.88 83 ASN A O 1
ATOM 608 N N . GLY A 1 84 ? 11.197 -10.384 -13.515 1.00 91.88 84 GLY A N 1
ATOM 609 C CA . GLY A 1 84 ? 10.333 -9.938 -14.613 1.00 91.88 84 GLY A CA 1
ATOM 610 C C . GLY A 1 84 ? 8.971 -10.645 -14.712 1.00 91.88 84 GLY A C 1
ATOM 611 O O . GLY A 1 84 ? 8.174 -10.351 -15.596 1.00 91.88 84 GLY A O 1
ATOM 612 N N . LEU A 1 85 ? 8.664 -11.582 -13.814 1.00 92.50 85 LEU A N 1
ATOM 613 C CA . LEU A 1 85 ? 7.400 -12.314 -13.756 1.00 92.50 85 LEU A CA 1
ATOM 614 C C . LEU A 1 85 ? 6.577 -11.849 -12.558 1.00 92.50 85 LEU A C 1
ATOM 616 O O . LEU A 1 85 ? 7.009 -12.011 -11.429 1.00 92.50 85 LEU A O 1
ATOM 620 N N . VAL A 1 86 ? 5.332 -11.438 -12.806 1.00 88.88 86 VAL A N 1
ATOM 621 C CA . VAL A 1 86 ? 4.349 -11.212 -11.735 1.00 88.88 86 VAL A CA 1
ATOM 622 C C . VAL A 1 86 ? 3.980 -12.547 -11.073 1.00 88.88 86 VAL A C 1
ATOM 624 O O . VAL A 1 86 ? 3.203 -13.345 -11.620 1.00 88.88 86 VAL A O 1
ATOM 627 N N . ASP A 1 87 ? 4.546 -12.810 -9.895 1.00 84.50 87 ASP A N 1
ATOM 628 C CA . ASP A 1 87 ? 4.266 -13.998 -9.093 1.00 84.50 87 ASP A CA 1
ATOM 629 C C . ASP A 1 87 ? 2.911 -13.911 -8.348 1.00 84.50 87 ASP A C 1
ATOM 631 O O . ASP A 1 87 ? 2.209 -12.903 -8.307 1.00 84.50 87 ASP A O 1
ATOM 635 N N . ALA A 1 88 ? 2.469 -15.024 -7.752 1.00 75.81 88 ALA A N 1
ATOM 636 C CA . ALA A 1 88 ? 1.141 -15.104 -7.125 1.00 75.81 88 ALA A CA 1
ATOM 637 C C . ALA A 1 88 ? 0.974 -14.218 -5.869 1.00 75.81 88 ALA A C 1
ATOM 639 O O . ALA A 1 88 ? -0.157 -13.981 -5.424 1.00 75.81 88 ALA A O 1
ATOM 640 N N . ASP A 1 89 ? 2.082 -13.805 -5.257 1.00 70.75 89 ASP A N 1
ATOM 641 C CA . ASP A 1 89 ? 2.153 -12.920 -4.094 1.00 70.75 89 ASP A CA 1
ATOM 642 C C . ASP A 1 89 ? 2.653 -11.504 -4.423 1.00 70.75 89 ASP A C 1
ATOM 644 O O . ASP A 1 89 ? 2.962 -10.745 -3.503 1.00 70.75 89 ASP A O 1
ATOM 648 N N . GLU A 1 90 ? 2.632 -11.152 -5.706 1.00 82.31 90 GLU A N 1
ATOM 649 C CA . GLU A 1 90 ? 3.079 -9.886 -6.285 1.00 82.31 90 GLU A CA 1
ATOM 650 C C . GLU A 1 90 ? 1.913 -9.121 -6.939 1.00 82.31 90 GLU A C 1
ATOM 652 O O . GLU A 1 90 ? 0.867 -9.704 -7.256 1.00 82.31 90 GLU A O 1
ATOM 657 N N . SER A 1 91 ? 2.069 -7.801 -7.068 1.00 79.81 91 SER A N 1
ATOM 658 C CA . SER A 1 91 ? 1.129 -6.921 -7.777 1.00 79.81 91 SER A CA 1
ATOM 659 C C . SER A 1 91 ? 1.556 -6.709 -9.226 1.00 79.81 91 SER A C 1
ATOM 661 O O . SER A 1 91 ? 2.643 -7.119 -9.627 1.00 79.81 91 SER A O 1
ATOM 663 N N . SER A 1 92 ? 0.661 -6.161 -10.044 1.00 86.12 92 SER A N 1
ATOM 664 C CA . SER A 1 92 ? 0.914 -5.954 -11.467 1.00 86.12 92 SER A CA 1
ATOM 665 C C . SER A 1 92 ? 1.533 -4.578 -11.754 1.00 86.12 92 SER A C 1
ATOM 667 O O . SER A 1 92 ? 0.767 -3.620 -11.765 1.00 86.12 92 SER A O 1
ATOM 669 N N . PRO A 1 93 ? 2.777 -4.489 -12.271 1.00 87.19 93 PRO A N 1
ATOM 670 C CA . PRO A 1 93 ? 3.479 -3.219 -12.519 1.00 87.19 93 PRO A CA 1
ATOM 671 C C . PRO A 1 93 ? 3.020 -2.423 -13.741 1.00 87.19 93 PRO A C 1
ATOM 673 O O . PRO A 1 93 ? 3.700 -1.567 -14.297 1.00 87.19 93 PRO A O 1
ATOM 676 N N . THR A 1 94 ? 1.840 -2.753 -14.248 1.00 83.88 94 THR A N 1
ATOM 677 C CA . THR A 1 94 ? 1.259 -2.129 -15.441 1.00 83.88 94 THR A CA 1
ATOM 678 C C . THR A 1 94 ? -0.212 -1.783 -15.246 1.00 83.88 94 THR A C 1
ATOM 680 O O . THR A 1 94 ? -0.897 -1.387 -16.200 1.00 83.88 94 THR A O 1
ATOM 683 N N . ALA A 1 95 ? -0.741 -1.968 -14.036 1.00 80.94 95 ALA A N 1
ATOM 684 C CA . ALA A 1 95 ? -2.156 -1.848 -13.761 1.00 80.94 95 ALA A CA 1
ATOM 685 C C . ALA A 1 95 ? -2.360 -1.250 -12.368 1.00 80.94 95 ALA A C 1
ATOM 687 O O . ALA A 1 95 ? -2.354 -2.004 -11.404 1.00 80.94 95 ALA A O 1
ATOM 688 N N . PRO A 1 96 ? -2.684 0.055 -12.267 1.00 68.62 96 PRO A N 1
ATOM 689 C CA . PRO A 1 96 ? -2.690 0.723 -10.977 1.00 68.62 96 PRO A CA 1
ATOM 690 C C . PRO A 1 96 ? -3.730 0.089 -10.060 1.00 68.62 96 PRO A C 1
ATOM 692 O O . PRO A 1 96 ? -4.949 0.232 -10.280 1.00 68.62 96 PRO A O 1
ATOM 695 N N . GLU A 1 97 ? -3.268 -0.620 -9.032 1.00 69.44 97 GLU A N 1
ATOM 696 C CA . GLU A 1 97 ? -4.123 -1.499 -8.255 1.00 69.44 97 GLU A CA 1
ATOM 697 C C . GLU A 1 97 ? -3.788 -1.520 -6.769 1.00 69.44 97 GLU A C 1
ATOM 699 O O . GLU A 1 97 ? -2.660 -1.528 -6.314 1.00 69.44 97 GLU A O 1
ATOM 704 N N . ALA A 1 98 ? -4.825 -1.580 -5.934 1.00 61.78 98 ALA A N 1
ATOM 705 C CA . ALA A 1 98 ? -4.578 -1.872 -4.532 1.00 61.78 98 ALA A CA 1
ATOM 706 C C . ALA A 1 98 ? -4.371 -3.383 -4.396 1.00 61.78 98 ALA A C 1
ATOM 708 O O . ALA A 1 98 ? -5.344 -4.116 -4.181 1.00 61.78 98 ALA A O 1
ATOM 709 N N . PHE A 1 99 ? -3.127 -3.843 -4.519 1.00 65.25 99 PHE A N 1
ATOM 710 C CA . PHE A 1 99 ? -2.758 -5.195 -4.128 1.00 65.25 99 PHE A CA 1
ATOM 711 C C . PHE A 1 99 ? -2.539 -5.261 -2.622 1.00 65.25 99 PHE A C 1
ATOM 713 O O . PHE A 1 99 ? -1.730 -4.539 -2.036 1.00 65.25 99 PHE A O 1
ATOM 720 N N . ILE A 1 100 ? -3.278 -6.148 -1.962 1.00 69.88 100 ILE A N 1
ATOM 721 C CA . ILE A 1 100 ? -3.072 -6.416 -0.543 1.00 69.88 100 ILE A CA 1
ATOM 722 C C . ILE A 1 100 ? -2.866 -7.899 -0.335 1.00 69.88 100 ILE A C 1
ATOM 724 O O . ILE A 1 100 ? -3.808 -8.692 -0.389 1.00 69.88 100 ILE A O 1
ATOM 728 N N . ALA A 1 101 ? -1.630 -8.245 0.005 1.00 72.38 101 ALA A N 1
ATOM 729 C CA . ALA A 1 101 ? -1.289 -9.528 0.585 1.00 72.38 101 ALA A CA 1
ATOM 730 C C . ALA A 1 101 ? -1.496 -9.488 2.103 1.00 72.38 101 ALA A C 1
ATOM 732 O O . ALA A 1 101 ? -0.783 -8.811 2.851 1.00 72.38 101 ALA A O 1
ATOM 733 N N . PHE A 1 102 ? -2.463 -10.261 2.583 1.00 81.81 102 PHE A N 1
ATOM 734 C CA . PHE A 1 102 ? -2.601 -10.524 4.006 1.00 81.81 102 PHE A CA 1
ATOM 735 C C . PHE A 1 102 ? -1.563 -11.559 4.436 1.00 81.81 102 PHE A C 1
ATOM 737 O O . PHE A 1 102 ? -1.248 -12.498 3.706 1.00 81.81 102 PHE A O 1
ATOM 744 N N . ARG A 1 103 ? -1.064 -11.439 5.667 1.00 84.44 103 ARG A N 1
ATOM 745 C CA . ARG A 1 103 ? -0.258 -12.489 6.305 1.00 84.44 103 ARG A CA 1
ATOM 746 C C . ARG A 1 103 ? -1.075 -13.212 7.374 1.00 84.44 103 ARG A C 1
ATOM 748 O O . ARG A 1 103 ? -1.974 -12.604 7.962 1.00 84.44 103 ARG A O 1
ATOM 755 N N . PRO A 1 104 ? -0.756 -14.480 7.690 1.00 89.62 104 PRO A N 1
ATOM 756 C CA . PRO A 1 104 ? -1.332 -15.136 8.851 1.00 89.62 104 PRO A CA 1
ATOM 757 C C . PRO A 1 104 ? -1.056 -14.316 10.119 1.00 89.62 104 PRO A C 1
ATOM 759 O O . PRO A 1 104 ? 0.073 -13.887 10.355 1.00 89.62 104 PRO A O 1
ATOM 762 N N . GLY A 1 105 ? -2.081 -14.116 10.941 1.00 91.19 105 GLY A N 1
ATOM 763 C CA . GLY A 1 105 ? -2.066 -13.212 12.085 1.00 91.19 105 GLY A CA 1
ATOM 764 C C . GLY A 1 105 ? -2.806 -11.905 11.806 1.00 91.19 105 GLY A C 1
ATOM 765 O O . GLY A 1 105 ? -3.755 -11.858 11.024 1.00 91.19 105 GLY A O 1
ATOM 766 N N . PHE A 1 106 ? -2.403 -10.846 12.503 1.00 91.69 106 PHE A N 1
ATOM 767 C CA . PHE A 1 106 ? -3.064 -9.548 12.436 1.00 91.69 106 PHE A CA 1
ATOM 768 C C . PHE A 1 106 ? -2.570 -8.711 11.260 1.00 91.69 106 PHE A C 1
ATOM 770 O O . PHE A 1 106 ? -1.370 -8.592 11.031 1.00 91.69 106 PHE A O 1
ATOM 777 N N . ASN A 1 107 ? -3.512 -8.066 10.582 1.00 91.12 107 ASN A N 1
ATOM 778 C CA . ASN A 1 107 ? -3.278 -7.121 9.502 1.00 91.12 107 ASN A CA 1
ATOM 779 C C . ASN A 1 107 ? -4.116 -5.871 9.781 1.00 91.12 107 ASN A C 1
ATOM 781 O O . ASN A 1 107 ? -5.293 -5.980 10.130 1.00 91.12 107 ASN A O 1
ATOM 785 N N . LEU A 1 108 ? -3.524 -4.686 9.639 1.00 91.25 108 LEU A N 1
ATOM 786 C CA . LEU A 1 108 ? -4.282 -3.438 9.634 1.00 91.25 108 LEU A CA 1
ATOM 787 C C . LEU A 1 108 ? -4.600 -3.067 8.195 1.00 91.25 108 LEU A C 1
ATOM 789 O O . LEU A 1 108 ? -3.699 -2.792 7.407 1.00 91.25 108 LEU A O 1
ATOM 793 N N . PHE A 1 109 ? -5.885 -3.052 7.877 1.00 89.44 109 PHE A N 1
ATOM 794 C CA . PHE A 1 109 ? -6.387 -2.876 6.526 1.00 89.44 109 PHE A CA 1
ATOM 795 C C . PHE A 1 109 ? -7.312 -1.667 6.459 1.00 89.44 109 PHE A C 1
ATOM 797 O O . PHE A 1 109 ? -8.089 -1.433 7.381 1.00 89.44 109 PHE A O 1
ATOM 804 N N . ALA A 1 110 ? -7.267 -0.913 5.368 1.00 88.12 110 ALA A N 1
ATOM 805 C CA . ALA A 1 110 ? -8.256 0.112 5.080 1.00 88.12 110 ALA A CA 1
ATOM 806 C C . ALA A 1 110 ? -8.495 0.198 3.574 1.00 88.12 110 ALA A C 1
ATOM 808 O O . ALA A 1 110 ? -7.548 0.281 2.797 1.00 88.12 110 ALA A O 1
ATOM 809 N N . TYR A 1 111 ? -9.758 0.275 3.157 1.00 82.69 111 TYR A N 1
ATOM 810 C CA . TYR A 1 111 ? -10.051 0.661 1.779 1.00 82.69 111 TYR A CA 1
ATOM 811 C C . TYR A 1 111 ? -9.578 2.093 1.552 1.00 82.69 111 TYR A C 1
ATOM 813 O O . TYR A 1 111 ? -9.977 2.957 2.327 1.00 82.69 111 TYR A O 1
ATOM 821 N N . PRO A 1 112 ? -8.783 2.393 0.518 1.00 69.88 112 PRO A N 1
ATOM 822 C CA . PRO A 1 112 ? -8.267 3.738 0.326 1.00 69.88 112 PRO A CA 1
ATOM 823 C C . PRO A 1 112 ? -9.411 4.740 0.095 1.00 69.88 112 PRO A C 1
ATOM 825 O O . PRO A 1 112 ? -9.662 5.610 0.931 1.00 69.88 112 PRO A O 1
ATOM 828 N N . SER A 1 113 ? -10.157 4.597 -0.998 1.00 70.44 113 SER A N 1
ATOM 829 C CA . SER A 1 113 ? -11.068 5.640 -1.493 1.00 70.44 113 SER A CA 1
ATOM 830 C C . SER A 1 113 ? -12.519 5.195 -1.676 1.00 70.44 113 SER A C 1
ATOM 832 O O . SER A 1 113 ? -13.433 6.018 -1.595 1.00 70.44 113 SER A O 1
ATOM 834 N N . ALA A 1 114 ? -12.753 3.905 -1.903 1.00 77.44 114 ALA A N 1
ATOM 835 C CA . ALA A 1 114 ? -14.076 3.330 -2.086 1.00 77.44 114 ALA A CA 1
ATOM 836 C C . ALA A 1 114 ? -14.108 1.903 -1.539 1.00 77.44 114 ALA A C 1
ATOM 838 O O . ALA A 1 114 ? -13.102 1.200 -1.544 1.00 77.44 114 ALA A O 1
ATOM 839 N N . VAL A 1 115 ? -15.283 1.491 -1.075 1.00 82.56 115 VAL A N 1
ATOM 840 C CA . VAL A 1 115 ? -15.548 0.113 -0.661 1.00 82.56 115 VAL A CA 1
ATOM 841 C C . VAL A 1 115 ? -16.342 -0.544 -1.788 1.00 82.56 115 VAL A C 1
ATOM 843 O O . VAL A 1 115 ? -17.378 0.013 -2.172 1.00 82.56 115 VAL A O 1
ATOM 846 N N . PRO A 1 116 ? -15.889 -1.680 -2.349 1.00 83.44 116 PRO A N 1
ATOM 847 C CA . PRO A 1 116 ? -16.678 -2.435 -3.315 1.00 83.44 116 PRO A CA 1
ATOM 848 C C . PRO A 1 116 ? -18.073 -2.753 -2.769 1.00 83.44 116 PRO A C 1
ATOM 850 O O . PRO A 1 116 ? -18.240 -2.965 -1.568 1.00 83.44 116 PRO A O 1
ATOM 853 N N . ALA A 1 117 ? -19.083 -2.794 -3.643 1.00 82.81 117 ALA A N 1
ATOM 854 C CA . ALA A 1 117 ? -20.479 -2.966 -3.226 1.00 82.81 117 ALA A CA 1
ATOM 855 C C . ALA A 1 117 ? -20.694 -4.234 -2.380 1.00 82.81 117 ALA A C 1
ATOM 857 O O . ALA A 1 117 ? -21.438 -4.202 -1.402 1.00 82.81 117 ALA A O 1
ATOM 858 N N . ASP A 1 118 ? -19.978 -5.307 -2.710 1.00 85.69 118 ASP A N 1
ATOM 859 C CA . ASP A 1 118 ? -20.067 -6.592 -2.015 1.00 85.69 118 ASP A CA 1
ATOM 860 C C . ASP A 1 118 ? -19.271 -6.620 -0.696 1.00 85.69 118 ASP A C 1
ATOM 862 O O . ASP A 1 118 ? -19.347 -7.594 0.044 1.00 85.69 118 ASP A O 1
ATOM 866 N N . HIS A 1 119 ? -18.512 -5.562 -0.380 1.00 90.31 119 HIS A N 1
ATOM 867 C CA . HIS A 1 119 ? -17.692 -5.434 0.835 1.00 90.31 119 HIS A CA 1
ATOM 868 C C . HIS A 1 119 ? -18.210 -4.336 1.776 1.00 90.31 119 HIS A C 1
ATOM 870 O O . HIS A 1 119 ? -17.500 -3.920 2.690 1.00 90.31 119 HIS A O 1
ATOM 876 N N . GLY A 1 120 ? -19.423 -3.820 1.539 1.00 91.44 120 GLY A N 1
ATOM 877 C CA . GLY A 1 120 ? -19.988 -2.683 2.279 1.00 91.44 120 GLY A CA 1
ATOM 878 C C . GLY A 1 120 ? -20.168 -2.921 3.783 1.00 91.44 120 GLY A C 1
ATOM 879 O O . GLY A 1 120 ? -20.339 -1.970 4.548 1.00 91.44 120 GLY A O 1
ATOM 880 N N . ASP A 1 121 ? -20.100 -4.174 4.218 1.00 95.75 121 ASP A N 1
ATOM 881 C CA . ASP A 1 121 ? -20.114 -4.585 5.611 1.00 95.75 121 ASP A CA 1
ATOM 882 C C . ASP A 1 121 ? -19.026 -5.630 5.900 1.00 95.75 121 ASP A C 1
ATOM 884 O O . ASP A 1 121 ? -18.352 -6.152 5.004 1.00 95.75 121 ASP A O 1
ATOM 888 N N . CYS A 1 122 ? -18.804 -5.882 7.187 1.00 96.25 122 CYS A N 1
ATOM 889 C CA . CYS A 1 122 ? -17.771 -6.795 7.643 1.00 96.25 122 CYS A CA 1
ATOM 890 C C . CYS A 1 122 ? -17.952 -8.195 7.044 1.00 96.25 122 CYS A C 1
ATOM 892 O O . CYS A 1 122 ? -16.971 -8.836 6.660 1.00 96.25 122 CYS A O 1
ATOM 894 N N . ARG A 1 123 ? -19.191 -8.689 6.968 1.00 95.81 123 ARG A N 1
ATOM 895 C CA . ARG A 1 123 ? -19.462 -10.041 6.468 1.00 95.81 123 ARG A CA 1
ATOM 896 C C . ARG A 1 123 ? -19.177 -10.165 4.978 1.00 95.81 123 ARG A C 1
ATOM 898 O O . ARG A 1 123 ? -18.609 -11.177 4.569 1.00 95.81 123 ARG A O 1
ATOM 905 N N . GLY A 1 124 ? -19.515 -9.147 4.196 1.00 94.56 124 GLY A N 1
ATOM 906 C CA . GLY A 1 124 ? -19.169 -9.042 2.785 1.00 94.56 124 GLY A CA 1
ATOM 907 C C . GLY A 1 124 ? -17.658 -9.041 2.566 1.00 94.56 124 GLY A C 1
ATOM 908 O O . GLY A 1 124 ? -17.143 -9.848 1.791 1.00 94.56 124 GLY A O 1
ATOM 909 N N . LEU A 1 125 ? -16.926 -8.226 3.336 1.00 93.06 125 LEU A N 1
ATOM 910 C CA . LEU A 1 125 ? -15.461 -8.213 3.314 1.00 93.06 125 LEU A CA 1
ATOM 911 C C . LEU A 1 125 ? -14.867 -9.581 3.680 1.00 93.06 125 LEU A C 1
ATOM 913 O O . LEU A 1 125 ? -14.010 -10.100 2.968 1.00 93.06 125 LEU A O 1
ATOM 917 N N . ALA A 1 126 ? -15.337 -10.197 4.766 1.00 94.56 126 ALA A N 1
ATOM 918 C CA . ALA A 1 126 ? -14.867 -11.513 5.179 1.00 94.56 126 ALA A CA 1
ATOM 919 C C . ALA A 1 126 ? -15.122 -12.564 4.093 1.00 94.56 126 ALA A C 1
ATOM 921 O O . ALA A 1 126 ? -14.235 -13.363 3.813 1.00 94.56 126 ALA A O 1
ATOM 922 N N . ALA A 1 127 ? -16.297 -12.553 3.456 1.00 92.94 127 ALA A N 1
ATOM 923 C CA . ALA A 1 127 ? -16.633 -13.471 2.371 1.00 92.94 127 ALA A CA 1
ATOM 924 C C . ALA A 1 127 ? -15.690 -13.318 1.167 1.00 92.94 127 ALA A C 1
ATOM 926 O O . ALA A 1 127 ? -15.202 -14.327 0.656 1.00 92.94 127 ALA A O 1
ATOM 927 N N . ALA A 1 128 ? -15.381 -12.081 0.767 1.00 88.38 128 ALA A N 1
ATOM 928 C CA . ALA A 1 128 ? -14.436 -11.798 -0.313 1.00 88.38 128 ALA A CA 1
ATOM 929 C C . ALA A 1 128 ? -13.014 -12.283 0.001 1.00 88.38 128 ALA A C 1
ATOM 931 O O . ALA A 1 128 ? -12.299 -12.748 -0.881 1.00 88.38 128 ALA A O 1
ATOM 932 N N . LEU A 1 129 ? -12.630 -12.250 1.277 1.00 89.25 129 LEU A N 1
ATOM 933 C CA . LEU A 1 129 ? -11.328 -12.709 1.755 1.00 89.25 129 LEU A CA 1
ATOM 934 C C . LEU A 1 129 ? -11.276 -14.210 2.088 1.00 89.25 129 LEU A C 1
ATOM 936 O O . LEU A 1 129 ? -10.327 -14.655 2.725 1.00 89.25 129 LEU A O 1
ATOM 940 N N . GLY A 1 130 ? -12.268 -15.007 1.677 1.00 89.38 130 GLY A N 1
ATOM 941 C CA . GLY A 1 130 ? -12.284 -16.463 1.887 1.00 89.38 130 GLY A CA 1
ATOM 942 C C . GLY A 1 130 ? -13.079 -16.944 3.107 1.00 89.38 130 GLY A C 1
ATOM 943 O O . GLY A 1 130 ? -12.975 -18.112 3.483 1.00 89.38 130 GLY A O 1
ATOM 944 N N . GLY A 1 131 ? -13.884 -16.069 3.707 1.00 92.75 131 GLY A N 1
ATOM 945 C CA . GLY A 1 131 ? -14.872 -16.365 4.746 1.00 92.75 131 GLY A CA 1
ATOM 946 C C . GLY A 1 131 ? -14.297 -16.651 6.136 1.00 92.75 131 GLY A C 1
ATOM 947 O O . GLY A 1 131 ? -13.116 -16.960 6.297 1.00 92.75 131 GLY A O 1
ATOM 948 N N . PHE A 1 132 ? -15.170 -16.595 7.150 1.00 94.81 132 PHE A N 1
ATOM 949 C CA . PHE A 1 132 ? -14.814 -16.912 8.542 1.00 94.81 132 PHE A CA 1
ATOM 950 C C . PHE A 1 132 ? -14.558 -18.407 8.797 1.00 94.81 132 PHE A C 1
ATOM 952 O O . PHE A 1 132 ? -13.801 -18.771 9.692 1.00 94.81 132 PHE A O 1
ATOM 959 N N . ASP A 1 133 ? -15.151 -19.281 7.980 1.00 86.19 133 ASP A N 1
ATOM 960 C CA . ASP A 1 133 ? -14.902 -20.730 8.023 1.00 86.19 133 ASP A CA 1
ATOM 961 C C . ASP A 1 133 ? -13.628 -21.136 7.257 1.00 86.19 133 ASP A C 1
ATOM 963 O O . ASP A 1 133 ? -13.278 -22.317 7.198 1.00 86.19 133 ASP A O 1
ATOM 967 N N . GLY A 1 134 ? -12.948 -20.168 6.638 1.00 86.62 134 GLY A N 1
ATOM 968 C CA . GLY A 1 134 ? -11.783 -20.384 5.793 1.00 86.62 134 GLY A CA 1
ATOM 969 C C . GLY A 1 134 ? -10.593 -19.549 6.242 1.00 86.62 134 GLY A C 1
ATOM 970 O O . GLY A 1 134 ? -9.897 -19.883 7.206 1.00 86.62 134 GLY A O 1
ATOM 971 N N . ALA A 1 135 ? -10.314 -18.496 5.479 1.00 89.94 135 ALA A N 1
ATOM 972 C CA . ALA A 1 135 ? -9.090 -17.721 5.626 1.00 89.94 135 ALA A CA 1
ATOM 973 C C . ALA A 1 135 ? -9.164 -16.670 6.738 1.00 89.94 135 ALA A C 1
ATOM 975 O O . ALA A 1 135 ? -8.143 -16.422 7.370 1.00 89.94 135 ALA A O 1
ATOM 976 N N . ILE A 1 136 ? -10.328 -16.087 7.030 1.00 95.31 136 ILE A N 1
ATOM 977 C CA . ILE A 1 136 ?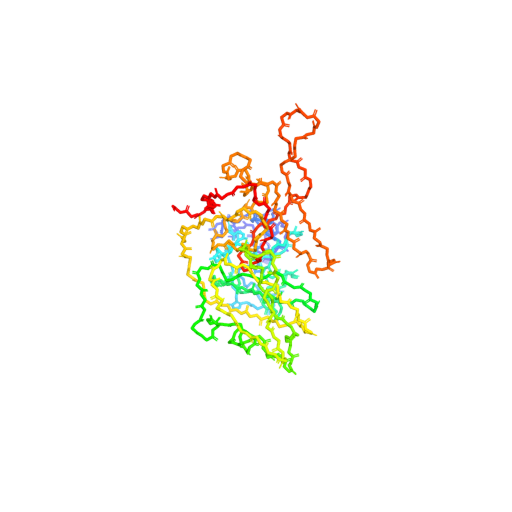 -10.456 -15.016 8.028 1.00 95.31 136 ILE A CA 1
ATOM 978 C C . ILE A 1 136 ? -10.891 -15.586 9.375 1.00 95.31 136 ILE A C 1
ATOM 980 O O . ILE A 1 136 ? -11.717 -16.485 9.441 1.00 95.31 136 ILE A O 1
ATOM 984 N N . ARG A 1 137 ? -10.327 -15.079 10.472 1.00 96.19 137 ARG A N 1
ATOM 985 C CA . ARG A 1 137 ? -10.703 -15.459 11.845 1.00 96.19 137 ARG A CA 1
ATOM 986 C C . ARG A 1 137 ? -11.606 -14.424 12.482 1.00 96.19 137 ARG A C 1
ATOM 988 O O . ARG A 1 137 ? -12.627 -14.782 13.057 1.00 96.19 137 ARG A O 1
ATOM 995 N N . SER A 1 138 ? -11.253 -13.155 12.339 1.00 96.94 138 SER A N 1
ATOM 996 C CA . SER A 1 138 ? -12.054 -12.049 12.843 1.00 96.94 138 SER A CA 1
ATOM 997 C C . SER A 1 138 ? -11.750 -10.764 12.080 1.00 96.94 138 SER A C 1
ATOM 999 O O . SER A 1 138 ? -10.652 -10.578 11.550 1.00 96.94 138 SER A O 1
ATOM 1001 N N . ILE A 1 139 ? -12.731 -9.867 12.035 1.00 97.06 139 ILE A N 1
ATOM 1002 C CA . ILE A 1 139 ? -12.554 -8.479 11.613 1.00 97.06 139 ILE A CA 1
ATOM 1003 C C . ILE A 1 139 ? -13.055 -7.599 12.753 1.00 97.06 139 ILE A C 1
ATOM 1005 O O . ILE A 1 139 ? -14.160 -7.782 13.263 1.00 97.06 139 ILE A O 1
ATOM 1009 N N . SER A 1 140 ? -12.234 -6.642 13.169 1.00 95.75 140 SER A N 1
ATOM 1010 C CA . SER A 1 140 ? -12.553 -5.720 14.254 1.00 95.75 140 SER A CA 1
ATOM 1011 C C . SER A 1 140 ? -12.371 -4.272 13.824 1.00 95.75 140 SER A C 1
ATOM 1013 O O . SER A 1 140 ? -11.386 -3.926 13.175 1.00 95.75 140 SER A O 1
ATOM 1015 N N . ARG A 1 141 ? -13.283 -3.394 14.236 1.00 93.75 141 ARG A N 1
ATOM 1016 C CA . ARG A 1 141 ? -13.181 -1.943 14.024 1.00 93.75 141 ARG A CA 1
ATOM 1017 C C . ARG A 1 141 ? -13.034 -1.238 15.361 1.00 93.75 141 ARG A C 1
ATOM 1019 O O . ARG A 1 141 ? -13.795 -1.511 16.284 1.00 93.75 141 ARG A O 1
ATOM 1026 N N . LEU A 1 142 ? -12.100 -0.296 15.464 1.00 90.56 142 LEU A N 1
ATOM 1027 C CA . LEU A 1 142 ? -12.004 0.567 16.638 1.00 90.56 142 LEU A CA 1
ATOM 1028 C C . LEU A 1 142 ? -13.101 1.634 16.580 1.00 90.56 142 LEU A C 1
ATOM 1030 O O . LEU A 1 142 ? -13.095 2.477 15.688 1.00 90.56 142 LEU A O 1
ATOM 1034 N N . ASN A 1 143 ? -14.034 1.607 17.528 1.00 84.19 143 ASN A N 1
ATOM 1035 C CA . ASN A 1 143 ? -15.100 2.591 17.631 1.00 84.19 143 ASN A CA 1
ATOM 1036 C C . ASN A 1 143 ? -14.574 3.850 18.347 1.00 84.19 143 ASN A C 1
ATOM 1038 O O . ASN A 1 143 ? -14.365 3.812 19.563 1.00 84.19 143 ASN A O 1
ATOM 1042 N N . PRO A 1 144 ? -14.393 4.985 17.648 1.00 75.12 144 PRO A N 1
ATOM 1043 C CA . PRO A 1 144 ? -13.773 6.171 18.236 1.00 75.12 144 PRO A CA 1
ATOM 1044 C C . PRO A 1 144 ? -14.642 6.833 19.315 1.00 75.12 144 PRO A C 1
ATOM 1046 O O . PRO A 1 144 ? -14.125 7.557 20.161 1.00 75.12 144 PRO A O 1
ATOM 1049 N N . ALA A 1 145 ? -15.957 6.585 19.329 1.00 77.38 145 ALA A N 1
ATOM 1050 C CA . ALA A 1 145 ? -16.854 7.158 20.331 1.00 77.38 145 ALA A CA 1
ATOM 1051 C C . ALA A 1 145 ? -16.775 6.428 21.681 1.00 77.38 145 ALA A C 1
ATOM 1053 O O . ALA A 1 145 ? -17.009 7.036 22.725 1.00 77.38 145 ALA A O 1
ATOM 1054 N N . THR A 1 146 ? -16.473 5.126 21.668 1.00 83.62 146 THR A N 1
ATOM 1055 C CA . THR A 1 146 ? -16.413 4.292 22.881 1.00 83.62 146 THR A CA 1
ATOM 1056 C C . THR A 1 146 ? -14.989 3.896 23.269 1.00 83.62 146 THR A C 1
ATOM 1058 O O . THR A 1 146 ? -14.758 3.525 24.418 1.00 83.62 146 THR A O 1
ATOM 1061 N N . GLY A 1 147 ? -14.042 3.956 22.328 1.00 80.06 147 GLY A N 1
ATOM 1062 C CA . GLY A 1 147 ? -12.692 3.407 22.467 1.00 80.06 147 GLY A CA 1
ATOM 1063 C C . GLY A 1 147 ? -12.645 1.875 22.490 1.00 80.06 147 GLY A C 1
ATOM 1064 O O . GLY A 1 147 ? -11.592 1.310 22.775 1.00 80.06 147 GLY A O 1
ATOM 1065 N N . ALA A 1 148 ? -13.767 1.196 22.235 1.00 87.75 148 ALA A N 1
ATOM 1066 C CA . ALA A 1 148 ? -13.859 -0.259 22.206 1.00 87.75 148 ALA A CA 1
ATOM 1067 C C . ALA A 1 148 ? -13.771 -0.794 20.771 1.00 87.75 148 ALA A C 1
ATOM 1069 O O . ALA A 1 148 ? -14.056 -0.080 19.810 1.00 87.75 148 ALA A O 1
ATOM 1070 N N . PHE A 1 149 ? -13.401 -2.066 20.629 1.00 91.25 149 PHE A N 1
ATOM 1071 C CA . PHE A 1 149 ? -13.456 -2.753 19.344 1.00 91.25 149 PHE A CA 1
ATOM 1072 C C . PHE A 1 149 ? -14.841 -3.364 19.128 1.00 91.25 149 PHE A C 1
ATOM 1074 O O . PHE A 1 149 ? -15.309 -4.152 19.951 1.00 91.25 149 PHE A O 1
ATOM 1081 N N . ASP A 1 150 ? -15.471 -3.013 18.011 1.00 94.12 150 ASP A N 1
ATOM 1082 C CA . ASP A 1 150 ? -16.595 -3.763 17.463 1.00 94.12 150 ASP A CA 1
ATOM 1083 C C . ASP A 1 150 ? -16.019 -5.012 16.780 1.00 94.12 150 ASP A C 1
ATOM 1085 O O . ASP A 1 150 ? -15.123 -4.887 15.945 1.00 94.12 150 ASP A O 1
ATOM 1089 N N . LEU A 1 151 ? -16.508 -6.200 17.144 1.00 96.44 151 LEU A N 1
ATOM 1090 C CA . LEU A 1 151 ? -16.034 -7.490 16.635 1.00 96.44 151 LEU A CA 1
ATOM 1091 C C . LEU A 1 151 ? -17.057 -8.099 15.676 1.00 96.44 151 LEU A C 1
ATOM 1093 O O . LEU A 1 151 ? -18.265 -8.041 15.917 1.00 96.44 151 LEU A O 1
ATOM 1097 N N . CYS A 1 152 ? -16.553 -8.704 14.611 1.00 97.44 152 CYS A N 1
ATOM 1098 C CA . CYS A 1 152 ? -17.319 -9.467 13.649 1.00 97.44 152 CYS A CA 1
ATOM 1099 C C . CYS A 1 152 ? -16.533 -10.730 13.268 1.00 97.44 152 CYS A C 1
ATOM 1101 O O . CYS A 1 152 ? -15.385 -10.662 12.819 1.00 97.44 152 CYS A O 1
ATOM 1103 N N . ASP A 1 153 ? -17.145 -11.885 13.509 1.00 97.31 153 ASP A N 1
ATOM 1104 C CA . ASP A 1 153 ? -16.539 -13.205 13.361 1.00 97.31 153 ASP A CA 1
ATOM 1105 C C . ASP A 1 153 ? -17.596 -14.277 13.005 1.00 97.31 153 ASP A C 1
ATOM 1107 O O . ASP A 1 153 ? -18.746 -13.979 12.632 1.00 97.31 153 ASP A O 1
ATOM 1111 N N . ALA A 1 154 ? -17.191 -15.549 13.089 1.00 95.25 154 ALA A N 1
ATOM 1112 C CA . ALA A 1 154 ? -18.063 -16.698 12.855 1.00 95.25 154 ALA A CA 1
ATOM 1113 C C . ALA A 1 154 ? -19.252 -16.766 13.835 1.00 95.25 154 ALA A C 1
ATOM 1115 O O . ALA A 1 154 ? -20.321 -17.249 13.457 1.00 95.25 154 ALA A O 1
ATOM 1116 N N . ASP A 1 155 ? -19.090 -16.263 15.062 1.00 94.62 155 ASP A N 1
ATOM 1117 C CA . ASP A 1 155 ? -20.094 -16.342 16.125 1.00 94.62 155 ASP A CA 1
ATOM 1118 C C . ASP A 1 155 ? -21.126 -15.210 16.035 1.00 94.62 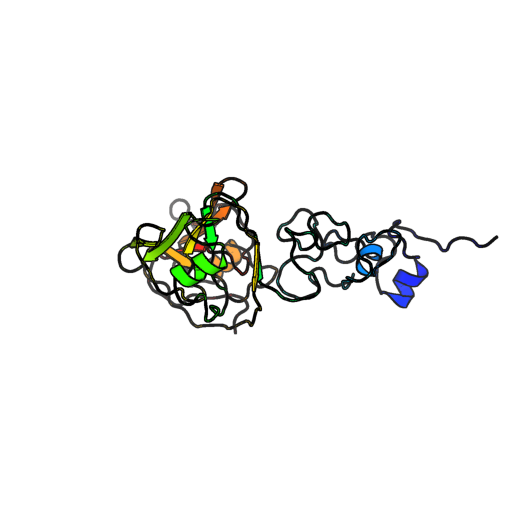155 ASP A C 1
ATOM 1120 O O . ASP A 1 155 ? -22.260 -15.350 16.509 1.00 94.62 155 ASP A O 1
ATOM 1124 N N . GLY A 1 156 ? -20.781 -14.087 15.404 1.00 93.62 156 GLY A N 1
ATOM 1125 C CA . GLY A 1 156 ? -21.729 -13.006 15.181 1.00 93.62 156 GLY A CA 1
ATOM 1126 C C . GLY A 1 156 ? -21.084 -11.661 14.890 1.00 93.62 156 GLY A C 1
ATOM 1127 O O . GLY A 1 156 ? -19.924 -11.559 14.514 1.00 93.62 156 GLY A O 1
ATOM 1128 N N . GLY A 1 157 ? -21.890 -10.609 15.017 1.00 94.62 157 GLY A N 1
ATOM 1129 C CA . GLY A 1 157 ? -21.468 -9.243 14.724 1.00 94.62 157 GLY A CA 1
ATOM 1130 C C . GLY A 1 157 ? -21.525 -8.906 13.237 1.00 94.62 157 GLY A C 1
ATOM 1131 O O . GLY A 1 157 ? -21.477 -9.783 12.367 1.00 94.62 157 GLY A O 1
ATOM 1132 N N . ASP A 1 158 ? -21.711 -7.617 12.979 1.00 95.81 158 ASP A N 1
ATOM 1133 C CA . ASP A 1 158 ? -21.574 -7.001 11.669 1.00 95.81 158 ASP A CA 1
ATOM 1134 C C . ASP A 1 158 ? -21.501 -5.479 11.834 1.00 95.81 158 ASP A C 1
ATOM 1136 O O . ASP A 1 158 ? -22.096 -4.912 12.758 1.00 95.81 158 ASP A O 1
ATOM 1140 N N . PHE A 1 159 ? -20.778 -4.814 10.947 1.00 95.12 159 PHE A N 1
ATOM 1141 C CA . PHE A 1 159 ? -20.683 -3.361 10.908 1.00 95.12 159 PHE A CA 1
ATOM 1142 C C . PHE A 1 159 ? -20.331 -2.896 9.501 1.00 95.12 159 PHE A C 1
ATOM 1144 O O . PHE A 1 159 ? -19.664 -3.600 8.749 1.00 95.12 159 PHE A O 1
ATOM 1151 N N . ALA A 1 160 ? -20.763 -1.681 9.165 1.00 94.25 160 ALA A N 1
ATOM 1152 C CA . ALA A 1 160 ? -20.428 -1.072 7.888 1.00 94.25 160 ALA A CA 1
ATOM 1153 C C . ALA A 1 160 ? -18.911 -0.874 7.765 1.00 94.25 160 ALA A C 1
ATOM 1155 O O . ALA A 1 160 ? -18.275 -0.346 8.686 1.00 94.25 160 ALA A O 1
ATOM 1156 N N . ILE A 1 161 ? -18.368 -1.257 6.614 1.00 92.44 161 ILE A N 1
ATOM 1157 C CA . ILE A 1 161 ? -17.011 -0.915 6.210 1.00 92.44 161 ILE A CA 1
ATOM 1158 C C . ILE A 1 161 ? -17.087 0.412 5.471 1.00 92.44 161 ILE A C 1
ATOM 1160 O O . ILE A 1 161 ? -17.857 0.585 4.526 1.00 92.44 161 ILE A O 1
ATOM 1164 N N . VAL A 1 162 ? -16.298 1.372 5.931 1.00 88.88 162 VAL A N 1
ATOM 1165 C CA . VAL A 1 162 ? -16.263 2.718 5.374 1.00 88.88 162 VAL A CA 1
ATOM 1166 C C . VAL A 1 162 ? -14.876 2.929 4.799 1.00 88.88 162 VAL A C 1
ATOM 1168 O O . VAL A 1 162 ? -13.878 2.644 5.458 1.00 88.88 162 VAL A O 1
ATOM 1171 N N . ALA A 1 163 ? -14.799 3.434 3.566 1.00 84.69 163 ALA A N 1
ATOM 1172 C CA . ALA A 1 163 ? -13.515 3.772 2.964 1.00 84.69 163 ALA A CA 1
ATOM 1173 C C . ALA A 1 163 ? -12.732 4.676 3.921 1.00 84.69 163 ALA A C 1
ATOM 1175 O O . ALA A 1 163 ? -13.327 5.533 4.574 1.00 84.69 163 ALA A O 1
ATOM 1176 N N . GLY A 1 164 ? -11.421 4.482 4.000 1.00 81.81 164 GLY A N 1
ATOM 1177 C CA . GLY A 1 164 ? -10.406 5.135 4.831 1.00 81.81 164 GLY A CA 1
ATOM 1178 C C . GLY A 1 164 ? -10.617 5.071 6.344 1.00 81.81 164 GLY A C 1
ATOM 1179 O O . GLY A 1 164 ? -9.864 5.711 7.077 1.00 81.81 164 GLY A O 1
ATOM 1180 N N . GLU A 1 165 ? -11.623 4.343 6.829 1.00 89.19 165 GLU A N 1
ATOM 1181 C CA . GLU A 1 165 ? -11.607 3.831 8.197 1.00 89.19 165 GLU A CA 1
ATOM 1182 C C . GLU A 1 165 ? -10.875 2.493 8.170 1.00 89.19 165 GLU A C 1
ATOM 1184 O O . GLU A 1 165 ? -11.200 1.611 7.373 1.00 89.19 165 GLU A O 1
ATOM 1189 N N . GLY A 1 166 ? -9.851 2.358 9.008 1.00 90.19 166 GLY A N 1
ATOM 1190 C CA . GLY A 1 166 ? -9.130 1.099 9.092 1.00 90.19 166 GLY A CA 1
ATOM 1191 C C . GLY A 1 166 ? -9.863 0.076 9.958 1.00 90.19 166 GLY A C 1
ATOM 1192 O O . GLY A 1 166 ? -10.589 0.406 10.898 1.00 90.19 166 GLY A O 1
ATOM 1193 N N . VAL A 1 167 ? -9.616 -1.188 9.659 1.00 94.12 167 VAL A N 1
ATOM 1194 C CA . VAL A 1 167 ? -10.053 -2.355 10.413 1.00 94.12 167 VAL A CA 1
ATOM 1195 C C . VAL A 1 167 ? -8.851 -3.240 10.718 1.00 94.12 167 VAL A C 1
ATOM 1197 O O . VAL A 1 167 ? -7.846 -3.250 10.007 1.00 94.12 167 VAL A O 1
ATOM 1200 N N . LEU A 1 168 ? -8.950 -3.985 11.808 1.00 94.38 168 LEU A N 1
ATOM 1201 C CA . LEU A 1 168 ? -8.022 -5.042 12.165 1.00 94.38 168 LEU A CA 1
ATOM 1202 C C . LEU A 1 168 ? -8.582 -6.364 11.641 1.00 94.38 168 LEU A C 1
ATOM 1204 O O . LEU A 1 168 ? -9.680 -6.754 12.028 1.00 94.38 168 LEU A O 1
ATOM 1208 N N . ILE A 1 169 ? -7.829 -7.050 10.789 1.00 94.50 169 ILE A N 1
ATOM 1209 C CA . ILE A 1 169 ? -8.189 -8.359 10.241 1.00 94.50 169 ILE A CA 1
ATOM 1210 C C . ILE A 1 169 ? -7.231 -9.398 10.800 1.00 94.50 169 ILE A C 1
ATOM 1212 O O . ILE A 1 169 ? -6.021 -9.327 10.583 1.00 94.50 169 ILE A O 1
ATOM 1216 N N . GLU A 1 170 ? -7.769 -10.381 11.510 1.00 95.00 170 GLU A N 1
ATOM 1217 C CA . GLU A 1 170 ? -7.033 -11.586 11.864 1.00 95.00 170 GLU A CA 1
ATOM 1218 C C . GLU A 1 170 ? -7.242 -12.627 10.764 1.00 95.00 170 GLU A C 1
ATOM 1220 O O . GLU A 1 170 ? -8.348 -13.132 10.568 1.00 95.00 170 GLU A O 1
ATOM 1225 N N . SER A 1 171 ? -6.175 -12.953 10.043 1.00 93.50 171 SER A N 1
ATOM 1226 C CA . SER A 1 171 ? -6.182 -13.962 8.991 1.00 93.50 171 SER A CA 1
ATOM 1227 C C . SER A 1 171 ? -5.531 -15.254 9.484 1.00 93.50 171 SER A C 1
ATOM 1229 O O . SER A 1 171 ? -4.471 -15.252 10.103 1.00 93.50 171 SER A O 1
ATOM 1231 N N . GLY A 1 172 ? -6.150 -16.393 9.203 1.00 90.88 172 GLY A N 1
ATOM 1232 C CA . GLY A 1 172 ? -5.562 -17.719 9.371 1.00 90.88 172 GLY A CA 1
ATOM 1233 C C . GLY A 1 172 ? -4.734 -18.183 8.171 1.00 90.88 172 GLY A C 1
ATOM 1234 O O . GLY A 1 172 ? -4.072 -19.215 8.271 1.00 90.88 172 GLY A O 1
ATOM 1235 N N . ALA A 1 173 ? -4.783 -17.455 7.054 1.00 86.81 173 ALA A N 1
ATOM 1236 C CA . ALA A 1 173 ? -4.077 -17.759 5.811 1.00 86.81 173 ALA A CA 1
ATOM 1237 C C . ALA A 1 173 ? -3.383 -16.502 5.249 1.00 86.81 173 ALA A C 1
ATOM 1239 O O . ALA A 1 173 ? -3.358 -15.457 5.899 1.00 86.81 173 ALA A O 1
ATOM 1240 N N . ALA A 1 174 ? -2.818 -16.607 4.047 1.00 83.44 174 ALA A N 1
ATOM 1241 C CA . ALA A 1 174 ? -2.247 -15.480 3.315 1.00 83.44 174 ALA A CA 1
ATOM 1242 C C . ALA A 1 174 ? -3.058 -15.191 2.038 1.00 83.44 174 ALA A C 1
ATOM 1244 O O . ALA A 1 174 ? -2.564 -15.455 0.944 1.00 83.44 174 ALA A O 1
ATOM 1245 N N . PRO A 1 175 ? -4.338 -14.777 2.136 1.00 81.00 175 PRO A N 1
ATOM 1246 C CA . PRO A 1 175 ? -5.062 -14.365 0.944 1.00 81.00 175 PRO A CA 1
ATOM 1247 C C . PRO A 1 175 ? -4.419 -13.098 0.370 1.00 81.00 175 PRO A C 1
ATOM 1249 O O . PRO A 1 175 ? -4.049 -12.197 1.122 1.00 81.00 175 PRO A O 1
ATOM 1252 N N . SER A 1 176 ? -4.331 -13.017 -0.950 1.00 73.25 176 SER A N 1
ATOM 1253 C CA . SER A 1 176 ? -4.107 -11.769 -1.671 1.00 73.25 176 SER A CA 1
ATOM 1254 C C . SER A 1 176 ? -5.403 -11.342 -2.350 1.00 73.25 176 SER A C 1
ATOM 1256 O O . SER A 1 176 ? -6.257 -12.176 -2.676 1.00 73.25 176 SER A O 1
ATOM 1258 N N . GLN A 1 177 ? -5.591 -10.037 -2.504 1.00 70.81 177 GLN A N 1
ATOM 1259 C CA . GLN A 1 177 ? -6.668 -9.468 -3.301 1.00 70.81 177 GLN A CA 1
ATOM 1260 C C . GLN A 1 177 ? -6.154 -8.260 -4.067 1.00 70.81 177 GLN A C 1
ATOM 1262 O O . GLN A 1 177 ? -5.417 -7.444 -3.519 1.00 70.81 177 GLN A O 1
ATOM 1267 N N . VAL A 1 178 ? -6.625 -8.153 -5.303 1.00 70.31 178 VAL A N 1
ATOM 1268 C CA . VAL A 1 178 ? -6.479 -6.985 -6.163 1.00 70.31 178 VAL A CA 1
ATOM 1269 C C . VAL A 1 178 ? -7.817 -6.264 -6.182 1.00 70.31 178 VAL A C 1
ATOM 1271 O O . VAL A 1 178 ? -8.861 -6.891 -6.409 1.00 70.31 178 VAL A O 1
ATOM 1274 N N . TRP A 1 179 ? -7.810 -4.951 -5.962 1.00 68.75 179 TRP A N 1
ATOM 1275 C CA . TRP A 1 179 ? -9.015 -4.140 -6.107 1.00 68.75 179 TRP A CA 1
ATOM 1276 C C . TRP A 1 179 ? -8.813 -2.977 -7.075 1.00 68.75 179 TRP A C 1
ATOM 1278 O O . TRP A 1 179 ? -7.829 -2.247 -6.945 1.00 68.75 179 TRP A O 1
ATOM 1288 N N . PRO A 1 180 ? -9.784 -2.733 -7.983 1.00 60.62 180 PRO A N 1
ATOM 1289 C CA . PRO A 1 180 ? -9.742 -1.576 -8.863 1.00 60.62 180 PRO A CA 1
ATOM 1290 C C . PRO A 1 180 ? -9.719 -0.293 -8.038 1.00 60.62 180 PRO A C 1
ATOM 1292 O O . PRO A 1 180 ? -10.580 -0.083 -7.173 1.00 60.62 180 PRO A O 1
ATOM 1295 N N . TRP A 1 181 ? -8.763 0.579 -8.331 1.00 63.78 181 TRP A N 1
ATOM 1296 C CA . TRP A 1 181 ? -8.578 1.817 -7.599 1.00 63.78 181 TRP A CA 1
ATOM 1297 C C . TRP A 1 181 ? -9.079 3.020 -8.402 1.00 63.78 181 TRP A C 1
ATOM 1299 O O . TRP A 1 181 ? -8.797 3.197 -9.583 1.00 63.78 181 TRP A O 1
ATOM 1309 N N . THR A 1 182 ? -9.854 3.880 -7.742 1.00 61.50 182 THR A N 1
ATOM 1310 C CA . THR A 1 182 ? -10.105 5.248 -8.211 1.00 61.50 182 THR A CA 1
ATOM 1311 C C . THR A 1 182 ? -9.872 6.191 -7.041 1.00 61.50 182 THR A C 1
ATOM 1313 O O . THR A 1 182 ? -10.664 6.147 -6.088 1.00 61.50 182 THR A O 1
ATOM 1316 N N . PRO A 1 183 ? -8.822 7.026 -7.060 1.00 60.31 183 PRO A N 1
ATOM 1317 C CA . PRO A 1 183 ? -8.550 7.967 -5.987 1.00 60.31 183 PRO A CA 1
ATOM 1318 C C . PRO A 1 183 ? -9.757 8.881 -5.770 1.00 60.31 183 PRO A C 1
ATOM 1320 O O . PRO A 1 183 ? -10.223 9.569 -6.678 1.00 60.31 183 PRO A O 1
ATOM 1323 N N . THR A 1 184 ? -10.283 8.894 -4.551 1.00 70.81 184 THR A N 1
ATOM 1324 C CA . THR A 1 184 ? -11.202 9.937 -4.098 1.00 70.81 184 THR A CA 1
ATOM 1325 C C . THR A 1 184 ? -10.585 10.569 -2.869 1.00 70.81 184 THR A C 1
ATOM 1327 O O . THR A 1 184 ? -9.957 9.889 -2.061 1.00 70.81 184 THR A O 1
ATOM 1330 N N . CYS A 1 185 ? -10.748 11.878 -2.734 1.00 76.19 185 CYS A N 1
ATOM 1331 C CA . CYS A 1 185 ? -10.148 12.648 -1.654 1.00 76.19 185 CYS A CA 1
ATOM 1332 C C . CYS A 1 185 ? -11.232 13.152 -0.702 1.00 76.19 185 CYS A C 1
ATOM 1334 O O . CYS A 1 185 ? -11.641 14.315 -0.771 1.00 76.19 185 CYS A O 1
ATOM 1336 N N . PRO A 1 186 ? -11.779 12.266 0.152 1.00 79.62 186 PRO A N 1
ATOM 1337 C CA . PRO A 1 186 ? -12.817 12.649 1.086 1.00 79.62 186 PRO A CA 1
ATOM 1338 C C . PRO A 1 186 ? -12.242 13.551 2.175 1.00 79.62 186 PRO A C 1
ATOM 1340 O O . PRO A 1 186 ? -11.183 13.285 2.742 1.00 79.62 186 PRO A O 1
ATOM 1343 N N . GLN A 1 187 ? -13.001 14.583 2.532 1.00 85.19 187 GLN A N 1
ATOM 1344 C CA . GLN A 1 187 ? -12.733 15.352 3.740 1.00 85.19 187 GLN A CA 1
ATOM 1345 C C . GLN A 1 187 ? -13.074 14.496 4.963 1.00 85.19 187 GLN A C 1
ATOM 1347 O O . GLN A 1 187 ? -14.181 13.962 5.065 1.00 85.19 187 GLN A O 1
ATOM 1352 N N . ARG A 1 188 ? -12.127 14.370 5.896 1.00 87.62 188 ARG A N 1
ATOM 1353 C CA . ARG A 1 188 ? -12.278 13.567 7.117 1.00 87.62 188 ARG A CA 1
ATOM 1354 C C . ARG A 1 188 ? -12.002 14.396 8.356 1.00 87.62 188 ARG A C 1
ATOM 1356 O O . ARG A 1 188 ? -11.264 15.376 8.324 1.00 87.62 188 ARG A O 1
ATOM 1363 N N . THR A 1 189 ? -12.605 13.994 9.466 1.00 91.75 189 THR A N 1
ATOM 1364 C CA . THR A 1 189 ? -12.398 14.617 10.775 1.00 91.75 189 THR A CA 1
ATOM 1365 C C . THR A 1 189 ? -11.976 13.545 11.763 1.00 91.75 189 THR A C 1
ATOM 1367 O O . THR A 1 189 ? -12.663 12.542 11.928 1.00 91.75 189 THR A O 1
ATOM 1370 N N . LEU A 1 190 ? -10.839 13.768 12.412 1.00 92.38 190 LEU A N 1
ATOM 1371 C CA . LEU A 1 190 ? -10.386 12.983 13.544 1.00 92.38 190 LEU A CA 1
ATOM 1372 C C . LEU A 1 190 ? -11.255 13.302 14.763 1.00 92.38 190 LEU A C 1
ATOM 1374 O O . LEU A 1 190 ? -11.607 14.456 15.005 1.00 92.38 190 LEU A O 1
ATOM 1378 N N . SER A 1 191 ? -11.559 12.277 15.543 1.00 91.81 191 SER A N 1
ATOM 1379 C CA . SER A 1 191 ? -12.072 12.363 16.906 1.00 91.81 191 SER A CA 1
ATOM 1380 C C . SER A 1 191 ? -10.916 12.320 17.904 1.00 91.81 191 SER A C 1
ATOM 1382 O O . SER A 1 191 ? -9.845 11.801 17.603 1.00 91.81 191 SER A O 1
ATOM 1384 N N . LEU A 1 192 ? -11.143 12.842 19.112 1.00 91.75 192 LEU A N 1
ATOM 1385 C CA . LEU A 1 192 ? -10.201 12.697 20.224 1.00 91.75 192 LEU A CA 1
ATOM 1386 C C . LEU A 1 192 ? -9.951 11.210 20.525 1.00 91.75 192 LEU A C 1
ATOM 1388 O O . LEU A 1 192 ? -10.904 10.459 20.718 1.00 91.75 192 LEU A O 1
ATOM 1392 N N . GLY A 1 193 ? -8.684 10.822 20.667 1.00 91.12 193 GLY A N 1
ATOM 1393 C CA . GLY A 1 193 ? -8.276 9.470 21.036 1.00 91.12 193 GLY A CA 1
ATOM 1394 C C . GLY A 1 193 ? -7.734 8.653 19.865 1.00 91.12 193 GLY A C 1
ATOM 1395 O O . GLY A 1 193 ? -7.175 9.190 18.908 1.00 91.12 193 GLY A O 1
ATOM 1396 N N . GLN A 1 194 ? -7.841 7.332 19.995 1.00 92.12 194 GLN A N 1
ATOM 1397 C CA . GLN A 1 194 ? -7.306 6.379 19.029 1.00 92.12 194 GLN A CA 1
ATOM 1398 C C . GLN A 1 194 ? -8.298 6.084 17.912 1.00 92.12 194 GLN A C 1
ATOM 1400 O O . GLN A 1 194 ? -9.488 5.894 18.166 1.00 92.12 194 GLN A O 1
ATOM 1405 N N . GLN A 1 195 ? -7.797 6.016 16.680 1.00 91.50 195 GLN A N 1
ATOM 1406 C CA . GLN A 1 195 ? -8.616 5.764 15.498 1.00 91.50 195 GLN A CA 1
ATOM 1407 C C . GLN A 1 195 ? -7.807 5.021 14.447 1.00 91.50 195 GLN A C 1
ATOM 1409 O O . GLN A 1 195 ? -6.630 5.320 14.253 1.00 91.50 195 GLN A O 1
ATOM 1414 N N . LEU A 1 196 ? -8.445 4.096 13.741 1.00 91.25 196 LEU A N 1
ATOM 1415 C CA . LEU A 1 196 ? -7.839 3.463 12.580 1.00 91.25 196 LEU A CA 1
ATOM 1416 C C . LEU A 1 196 ? -8.154 4.280 11.327 1.00 91.25 196 LEU A C 1
ATOM 1418 O O . LEU A 1 196 ? -9.316 4.531 11.010 1.00 91.25 196 LEU A O 1
ATOM 1422 N N . VAL A 1 197 ? -7.110 4.687 10.618 1.00 92.00 197 VAL A N 1
ATOM 1423 C CA . VAL A 1 197 ? -7.170 5.592 9.471 1.00 92.00 197 VAL A CA 1
ATOM 1424 C C . VAL A 1 197 ? -6.448 4.947 8.296 1.00 92.00 197 VAL A C 1
ATOM 1426 O O . VAL A 1 197 ? -5.324 4.479 8.445 1.00 92.00 197 VAL A O 1
ATOM 1429 N N . GLY A 1 198 ? -7.087 4.937 7.131 1.00 89.06 198 GLY A N 1
ATOM 1430 C CA . GLY A 1 198 ? -6.454 4.618 5.852 1.00 89.06 198 GLY A CA 1
ATOM 1431 C C . GLY A 1 198 ? -6.148 5.879 5.053 1.00 89.06 198 GLY A C 1
ATOM 1432 O O . GLY A 1 198 ? -6.849 6.888 5.186 1.00 89.06 198 GLY A O 1
ATOM 1433 N N . HIS A 1 199 ? -5.130 5.813 4.200 1.00 86.75 199 HIS A N 1
ATOM 1434 C CA . HIS A 1 199 ? -4.804 6.890 3.271 1.00 86.75 199 HIS A CA 1
ATOM 1435 C C . HIS A 1 199 ? -5.354 6.566 1.865 1.00 86.75 199 HIS A C 1
ATOM 1437 O O . HIS A 1 199 ? -5.039 5.503 1.332 1.00 86.75 199 HIS A O 1
ATOM 1443 N N . PRO A 1 200 ? -6.189 7.431 1.249 1.00 74.12 200 PRO A N 1
ATOM 1444 C CA . PRO A 1 200 ? -6.885 7.113 -0.001 1.00 74.12 200 PRO A CA 1
ATOM 1445 C C . PRO A 1 200 ? -6.034 7.207 -1.269 1.00 74.12 200 PRO A C 1
ATOM 1447 O O . PRO A 1 200 ? -6.406 6.627 -2.288 1.00 74.12 200 PRO A O 1
ATOM 1450 N N . ALA A 1 201 ? -4.969 8.004 -1.219 1.00 69.12 201 ALA A N 1
ATOM 1451 C CA . ALA A 1 201 ? -4.074 8.262 -2.339 1.00 69.12 201 ALA A CA 1
ATOM 1452 C C . ALA A 1 201 ? -2.717 8.700 -1.816 1.00 69.12 201 ALA A C 1
ATOM 1454 O O . ALA A 1 201 ? -2.496 9.883 -1.594 1.00 69.12 201 ALA A O 1
ATOM 1455 N N . THR A 1 202 ? -1.873 7.736 -1.467 1.00 70.31 202 THR A N 1
ATOM 1456 C CA . THR A 1 202 ? -0.552 8.007 -0.900 1.00 70.31 202 THR A CA 1
ATOM 1457 C C . THR A 1 202 ? 0.383 8.500 -1.992 1.00 70.31 202 THR A C 1
ATOM 1459 O O . THR A 1 202 ? 0.634 7.745 -2.923 1.00 70.31 202 THR A O 1
ATOM 1462 N N . PRO A 1 203 ? 0.927 9.726 -1.897 1.00 74.75 203 PRO A N 1
ATOM 1463 C CA . PRO A 1 203 ? 2.106 10.072 -2.674 1.00 74.75 203 PRO A CA 1
ATOM 1464 C C . PRO A 1 203 ? 3.208 9.045 -2.410 1.00 74.75 203 PRO A C 1
ATOM 1466 O O . PRO A 1 203 ? 3.379 8.639 -1.257 1.00 74.75 203 PRO A O 1
ATOM 1469 N N . ARG A 1 204 ? 3.969 8.694 -3.448 1.00 69.12 204 ARG A N 1
ATOM 1470 C CA . ARG A 1 204 ? 5.081 7.730 -3.396 1.00 69.12 204 ARG A CA 1
ATOM 1471 C C . ARG A 1 204 ? 6.040 7.974 -2.223 1.00 69.12 204 ARG A C 1
ATOM 1473 O O . ARG A 1 204 ? 6.461 7.041 -1.544 1.00 69.12 204 ARG A O 1
ATOM 1480 N N . ASP A 1 205 ? 6.295 9.243 -1.914 1.00 77.69 205 ASP A N 1
ATOM 1481 C CA . ASP A 1 205 ? 7.284 9.659 -0.915 1.00 77.69 205 ASP A CA 1
ATOM 1482 C C . ASP A 1 205 ? 6.674 9.913 0.476 1.00 77.69 205 ASP A C 1
ATOM 1484 O O . ASP A 1 205 ? 7.350 10.424 1.375 1.00 77.69 205 ASP A O 1
ATOM 1488 N N . LEU A 1 206 ? 5.376 9.645 0.673 1.00 87.31 206 LEU A N 1
ATOM 1489 C CA . LEU A 1 206 ? 4.715 9.967 1.932 1.00 87.31 206 LEU A CA 1
ATOM 1490 C C . LEU A 1 206 ? 5.203 9.040 3.047 1.00 87.31 206 LEU A C 1
ATOM 1492 O O . LEU A 1 206 ? 4.910 7.846 3.073 1.00 87.31 206 LEU A O 1
ATOM 1496 N N . THR A 1 207 ? 5.887 9.619 4.030 1.00 91.12 207 THR A N 1
ATOM 1497 C CA . THR A 1 207 ? 6.327 8.915 5.236 1.00 91.12 207 THR A CA 1
ATOM 1498 C C . THR A 1 207 ? 5.462 9.247 6.448 1.00 91.12 207 THR A C 1
ATOM 1500 O O . THR A 1 207 ? 4.658 10.184 6.444 1.00 91.12 207 THR A O 1
ATOM 1503 N N . CYS A 1 208 ? 5.617 8.473 7.517 1.00 94.44 208 CYS A N 1
ATOM 1504 C CA . CYS A 1 208 ? 4.921 8.686 8.776 1.00 94.44 208 CYS A CA 1
ATOM 1505 C C . CYS A 1 208 ? 5.217 10.066 9.372 1.00 94.44 208 CYS A C 1
ATOM 1507 O O . CYS A 1 208 ? 4.283 10.765 9.779 1.00 94.44 208 CYS A O 1
ATOM 1509 N N . PHE A 1 209 ? 6.489 10.488 9.390 1.00 94.38 209 PHE A N 1
ATOM 1510 C CA . PHE A 1 209 ? 6.842 11.824 9.870 1.00 94.38 209 PHE A CA 1
ATOM 1511 C C . PHE A 1 209 ? 6.275 12.918 8.963 1.00 94.38 209 PHE A C 1
ATOM 1513 O O . PHE A 1 209 ? 5.694 13.877 9.467 1.00 94.38 209 PHE A O 1
ATOM 1520 N N . ALA A 1 210 ? 6.327 12.750 7.642 1.00 93.81 210 ALA A N 1
ATOM 1521 C CA . ALA A 1 210 ? 5.708 13.711 6.734 1.00 93.81 210 ALA A CA 1
ATOM 1522 C C . ALA A 1 210 ? 4.186 13.818 6.958 1.00 93.81 210 ALA A C 1
ATOM 1524 O O . ALA A 1 210 ? 3.623 14.916 6.966 1.00 93.81 210 ALA A O 1
ATOM 1525 N N . TRP A 1 211 ? 3.503 12.694 7.203 1.00 94.56 211 TRP A N 1
ATOM 1526 C CA . TRP A 1 211 ? 2.058 12.699 7.416 1.00 94.56 211 TRP A CA 1
ATOM 1527 C C . TRP A 1 211 ? 1.655 13.306 8.764 1.00 94.56 211 TRP A C 1
ATOM 1529 O O . TRP A 1 211 ? 0.670 14.049 8.820 1.00 94.56 211 TRP A O 1
ATOM 1539 N N . ILE A 1 212 ? 2.404 13.043 9.843 1.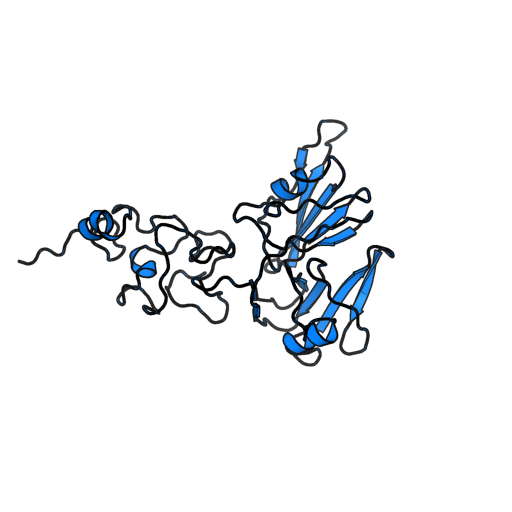00 94.56 212 ILE A N 1
ATOM 1540 C CA . ILE A 1 212 ? 2.125 13.654 11.151 1.00 94.56 212 ILE A CA 1
ATOM 1541 C C . ILE A 1 212 ? 2.404 15.164 11.136 1.00 94.56 212 ILE A C 1
ATOM 1543 O O . ILE A 1 212 ? 1.623 15.928 11.701 1.00 94.56 212 ILE A O 1
ATOM 1547 N N . GLU A 1 213 ? 3.458 15.608 10.442 1.00 93.12 213 GLU A N 1
ATOM 1548 C CA . GLU A 1 213 ? 3.808 17.027 10.288 1.00 93.12 213 GLU A CA 1
ATOM 1549 C C . GLU A 1 213 ? 2.816 17.799 9.411 1.00 93.12 213 GLU A C 1
ATOM 1551 O O . GLU A 1 213 ? 2.614 18.995 9.620 1.00 93.12 213 GLU A O 1
ATOM 1556 N N . ALA A 1 214 ? 2.149 17.124 8.471 1.00 94.12 214 ALA A N 1
ATOM 1557 C CA . ALA A 1 214 ? 1.087 17.722 7.665 1.00 94.12 214 ALA A CA 1
ATOM 1558 C C . ALA A 1 214 ? -0.168 18.082 8.483 1.00 94.12 214 ALA A C 1
ATOM 1560 O O . ALA A 1 214 ? -1.009 18.855 8.018 1.00 94.12 214 ALA A O 1
ATOM 1561 N N . GLN A 1 215 ? -0.323 17.528 9.689 1.00 95.00 215 GLN A N 1
ATOM 1562 C CA . GLN A 1 215 ? -1.464 17.824 10.551 1.00 95.00 215 GLN A CA 1
ATOM 1563 C C . GLN A 1 215 ? -1.300 19.168 11.263 1.00 95.00 215 GLN A C 1
ATOM 1565 O O . GLN A 1 215 ? -0.202 19.698 11.429 1.00 95.00 215 GLN A O 1
ATOM 1570 N N . ALA A 1 216 ? -2.414 19.716 11.758 1.00 93.75 216 ALA A N 1
ATOM 1571 C CA . ALA A 1 216 ? -2.348 20.887 12.624 1.00 93.75 216 ALA A CA 1
ATOM 1572 C C . ALA A 1 216 ? -1.432 20.602 13.841 1.00 93.75 216 ALA A C 1
ATOM 1574 O O . ALA A 1 216 ? -1.540 19.523 14.435 1.00 93.75 216 ALA A O 1
ATOM 1575 N N . PRO A 1 217 ? -0.559 21.545 14.251 1.00 91.00 217 PRO A N 1
ATOM 1576 C CA . PRO A 1 217 ? 0.392 21.313 15.335 1.00 91.00 217 PRO A CA 1
ATOM 1577 C C . PRO A 1 217 ? -0.279 20.795 16.611 1.00 91.00 217 PRO A C 1
ATOM 1579 O O . PRO A 1 217 ? -1.208 21.410 17.136 1.00 91.00 217 PRO A O 1
ATOM 1582 N N . GLY A 1 218 ? 0.195 19.650 17.106 1.00 89.19 218 GLY A N 1
ATOM 1583 C CA . GLY A 1 218 ? -0.325 19.002 18.311 1.00 89.19 218 GLY A CA 1
ATOM 1584 C C . GLY A 1 218 ? -1.654 18.257 18.137 1.00 89.19 218 GLY A C 1
ATOM 1585 O O . GLY A 1 218 ? -2.116 17.666 19.112 1.00 89.19 218 GLY A O 1
ATOM 1586 N N . LEU A 1 219 ? -2.260 18.237 16.941 1.00 94.12 219 LEU A N 1
ATOM 1587 C CA . LEU A 1 219 ? -3.495 17.487 16.678 1.00 94.12 219 LEU A CA 1
ATOM 1588 C C . LEU A 1 219 ? -3.274 15.978 16.800 1.00 94.12 219 LEU A C 1
ATOM 1590 O O . LEU A 1 219 ? -4.080 15.297 17.429 1.00 94.12 219 LEU A O 1
ATOM 1594 N N . VAL A 1 220 ? -2.181 15.468 16.233 1.00 94.88 220 VAL A N 1
ATOM 1595 C CA . VAL A 1 220 ? -1.802 14.050 16.266 1.00 94.88 220 VAL A CA 1
ATOM 1596 C C . VAL A 1 220 ? -0.481 13.918 17.016 1.00 94.88 220 VAL A C 1
ATOM 1598 O O . VAL A 1 220 ? 0.483 14.608 16.699 1.00 94.88 220 VAL A O 1
ATOM 1601 N N . SER A 1 221 ? -0.446 13.067 18.043 1.00 92.94 221 SER A N 1
ATOM 1602 C CA . SER A 1 221 ? 0.764 12.810 18.839 1.00 92.94 221 SER A CA 1
ATOM 1603 C C . SER A 1 221 ? 1.596 11.659 18.290 1.00 92.94 221 SER A C 1
ATOM 1605 O O . SER A 1 221 ? 2.822 11.696 18.392 1.00 92.94 221 SER A O 1
ATOM 1607 N N . ALA A 1 222 ? 0.946 10.655 17.704 1.00 95.62 222 ALA A N 1
ATOM 1608 C CA . ALA A 1 222 ? 1.610 9.511 17.100 1.00 95.62 222 ALA A CA 1
ATOM 1609 C C . ALA A 1 222 ? 0.759 8.867 16.002 1.00 95.62 222 ALA A C 1
ATOM 1611 O O . ALA A 1 222 ? -0.474 8.890 16.056 1.00 95.62 222 ALA A O 1
ATOM 1612 N N . ILE A 1 223 ? 1.443 8.232 15.055 1.00 96.62 223 ILE A N 1
ATOM 1613 C CA . ILE A 1 223 ? 0.865 7.330 14.062 1.00 96.62 223 ILE A CA 1
ATOM 1614 C C . ILE A 1 223 ? 1.596 5.993 14.198 1.00 96.62 223 ILE A C 1
ATOM 1616 O O . ILE A 1 223 ? 2.829 5.951 14.310 1.00 96.62 223 ILE A O 1
ATOM 1620 N N . GLN A 1 224 ? 0.845 4.893 14.226 1.00 95.62 224 GLN A N 1
ATOM 1621 C CA . GLN A 1 224 ? 1.407 3.545 14.303 1.00 95.62 224 GLN A CA 1
ATOM 1622 C C . GLN A 1 224 ? 0.969 2.686 13.120 1.00 95.62 224 GLN A C 1
ATOM 1624 O O . GLN A 1 224 ? -0.196 2.725 12.724 1.00 95.62 224 GLN A O 1
ATOM 1629 N N . ARG A 1 225 ? 1.881 1.848 12.628 1.00 92.88 225 ARG A N 1
ATOM 1630 C CA . ARG A 1 225 ? 1.575 0.750 11.705 1.00 92.88 225 ARG A CA 1
ATOM 1631 C C . ARG A 1 225 ? 1.870 -0.585 12.368 1.00 92.88 225 ARG A C 1
ATOM 1633 O O . ARG A 1 225 ? 2.669 -0.651 13.303 1.00 92.88 225 ARG A O 1
ATOM 1640 N N . LEU A 1 226 ? 1.250 -1.645 11.868 1.00 90.50 226 LEU A N 1
ATOM 1641 C CA . LEU A 1 226 ? 1.583 -3.013 12.242 1.00 90.50 226 LEU A CA 1
ATOM 1642 C C . LEU A 1 226 ? 2.505 -3.608 11.174 1.00 90.50 226 LEU A C 1
ATOM 1644 O O . LEU A 1 226 ? 2.070 -3.820 10.047 1.00 90.50 226 LEU A O 1
ATOM 1648 N N . ASP A 1 227 ? 3.754 -3.899 11.532 1.00 84.75 227 ASP A N 1
ATOM 1649 C CA . ASP A 1 227 ? 4.629 -4.702 10.680 1.00 84.75 227 ASP A CA 1
ATOM 1650 C C . ASP A 1 227 ? 4.193 -6.166 10.781 1.00 84.75 227 ASP A C 1
ATOM 1652 O O . ASP A 1 227 ? 4.394 -6.833 11.800 1.00 84.75 227 ASP A O 1
ATOM 1656 N N . THR A 1 228 ? 3.578 -6.666 9.715 1.00 78.62 228 THR A N 1
ATOM 1657 C CA . THR A 1 228 ? 3.033 -8.024 9.642 1.00 78.62 228 THR A CA 1
ATOM 1658 C C . THR A 1 228 ? 4.118 -9.099 9.539 1.00 78.62 228 THR A C 1
ATOM 1660 O O . THR A 1 228 ? 3.839 -10.265 9.814 1.00 78.62 228 THR A O 1
ATOM 1663 N N . ARG A 1 229 ? 5.371 -8.742 9.210 1.00 77.19 229 ARG A N 1
ATOM 1664 C CA . ARG A 1 229 ? 6.509 -9.680 9.200 1.00 77.19 229 ARG A CA 1
ATOM 1665 C C . ARG A 1 229 ? 7.018 -9.949 10.610 1.00 77.19 229 ARG A C 1
ATOM 1667 O O . ARG A 1 229 ? 7.350 -11.084 10.947 1.00 77.19 229 ARG A O 1
ATOM 1674 N N . THR A 1 230 ? 7.085 -8.909 11.439 1.00 81.69 230 THR A N 1
ATOM 1675 C CA . THR A 1 230 ? 7.571 -9.022 12.824 1.00 81.69 230 THR A CA 1
ATOM 1676 C C . THR A 1 230 ? 6.448 -9.172 13.851 1.00 81.69 230 THR A C 1
ATOM 1678 O O . THR A 1 230 ? 6.715 -9.551 14.994 1.00 81.69 230 THR A O 1
ATOM 1681 N N . GLY A 1 231 ? 5.202 -8.884 13.466 1.00 81.81 231 GLY A N 1
ATOM 1682 C CA . GLY A 1 231 ? 4.037 -8.849 14.350 1.00 81.81 231 GLY A CA 1
ATOM 1683 C C . GLY A 1 231 ? 4.088 -7.707 15.368 1.00 81.81 231 GLY A C 1
ATOM 1684 O O . GLY A 1 231 ? 3.487 -7.813 16.439 1.00 81.81 231 GLY A O 1
ATOM 1685 N N . ARG A 1 232 ? 4.858 -6.646 15.095 1.00 88.38 232 ARG A N 1
ATOM 1686 C CA . ARG A 1 232 ? 5.098 -5.540 16.031 1.00 88.38 232 ARG A CA 1
ATOM 1687 C C . ARG A 1 232 ? 4.544 -4.230 15.501 1.00 88.38 232 ARG A C 1
ATOM 1689 O O . ARG A 1 232 ? 4.579 -3.958 14.307 1.00 88.38 232 ARG A O 1
ATOM 1696 N N . PHE A 1 233 ? 4.079 -3.396 16.425 1.00 92.00 233 PHE A N 1
ATOM 1697 C CA . PHE A 1 233 ? 3.748 -2.018 16.103 1.00 92.00 233 PHE A CA 1
ATOM 1698 C C . PHE A 1 233 ? 5.017 -1.183 15.969 1.00 92.00 233 PHE A C 1
ATOM 1700 O O . PHE A 1 233 ? 5.854 -1.153 16.873 1.00 92.00 233 PHE A O 1
ATOM 1707 N N . GLU A 1 234 ? 5.108 -0.463 14.861 1.00 94.25 234 GLU A N 1
ATOM 1708 C CA . GLU A 1 234 ? 6.083 0.595 14.638 1.00 94.25 234 GLU A CA 1
ATOM 1709 C C . GLU A 1 234 ? 5.382 1.936 14.805 1.00 94.25 234 GLU A C 1
ATOM 1711 O O . GLU A 1 234 ? 4.176 2.055 14.599 1.00 94.25 234 GLU A O 1
ATOM 1716 N N . SER A 1 235 ? 6.097 2.949 15.278 1.00 95.19 235 SER A N 1
ATOM 1717 C CA . SER A 1 235 ? 5.482 4.221 15.660 1.00 95.19 235 SER A CA 1
ATOM 1718 C C . SER A 1 235 ? 6.372 5.378 15.265 1.00 95.19 235 SER A C 1
ATOM 1720 O O . SER A 1 235 ? 7.567 5.340 15.558 1.00 95.19 235 SER A O 1
ATOM 1722 N N . CYS A 1 236 ? 5.767 6.405 14.679 1.00 95.25 236 CYS A N 1
ATOM 1723 C CA . CYS A 1 236 ? 6.344 7.736 14.611 1.00 95.25 236 CYS A CA 1
ATOM 1724 C C . CYS A 1 236 ? 5.529 8.658 15.522 1.00 95.25 236 CYS A C 1
ATOM 1726 O O . CYS A 1 236 ? 4.305 8.534 15.628 1.00 95.25 236 CYS A O 1
ATOM 1728 N N . ALA A 1 237 ? 6.207 9.545 16.237 1.00 93.50 237 ALA A N 1
ATOM 1729 C CA . ALA A 1 237 ? 5.587 10.461 17.178 1.00 93.50 237 ALA A CA 1
ATOM 1730 C C . ALA A 1 237 ? 6.301 11.810 17.169 1.00 93.50 237 ALA A C 1
ATOM 1732 O O . ALA A 1 237 ? 7.521 11.877 17.014 1.00 93.50 237 ALA A O 1
ATOM 1733 N N . MET A 1 238 ? 5.539 12.873 17.411 1.00 86.12 238 MET A N 1
ATOM 1734 C CA . MET A 1 238 ? 6.086 14.193 17.708 1.00 86.12 238 MET A CA 1
ATOM 1735 C C . MET A 1 238 ? 6.070 14.358 19.224 1.00 86.12 238 MET A C 1
ATOM 1737 O O . MET A 1 238 ? 5.033 14.642 19.824 1.00 86.12 238 MET A O 1
ATOM 1741 N N . ALA A 1 239 ? 7.211 14.106 19.861 1.00 69.88 239 ALA A N 1
ATOM 1742 C CA . ALA A 1 239 ? 7.345 14.174 21.311 1.00 69.88 239 ALA A CA 1
ATOM 1743 C C . ALA A 1 239 ? 8.015 15.487 21.715 1.00 69.88 239 ALA A C 1
ATOM 1745 O O . ALA A 1 239 ? 8.998 15.883 21.101 1.00 69.88 239 ALA A O 1
ATOM 1746 N N . GLU A 1 240 ? 7.550 16.137 22.783 1.00 62.78 240 GLU A N 1
ATOM 1747 C CA . GLU A 1 240 ? 8.326 17.188 23.451 1.00 62.78 240 GLU A CA 1
ATOM 1748 C C . GLU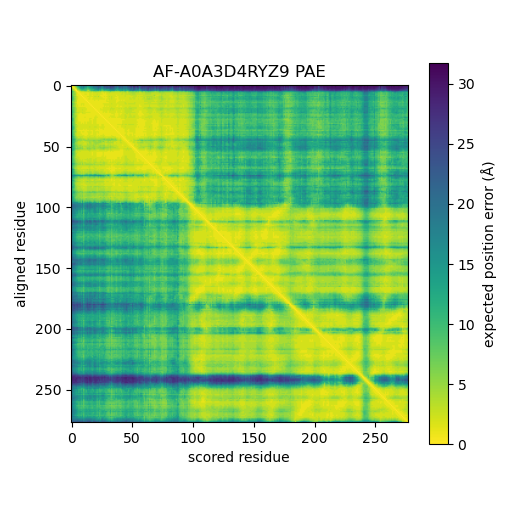 A 1 240 ? 9.278 16.544 24.463 1.00 62.78 240 GLU A C 1
ATOM 1750 O O . GLU A 1 240 ? 8.830 16.078 25.519 1.00 62.78 240 GLU A O 1
ATOM 1755 N N . PRO A 1 241 ? 10.599 16.502 24.217 1.00 55.12 241 PRO A N 1
ATOM 1756 C CA . PRO A 1 241 ? 11.521 15.989 25.209 1.00 55.12 241 PRO A CA 1
ATOM 1757 C C . PRO A 1 241 ? 11.640 17.042 26.318 1.00 55.12 241 PRO A C 1
ATOM 1759 O O . PRO A 1 241 ? 12.299 18.066 26.154 1.00 55.12 241 PRO A O 1
ATOM 1762 N N . GLY A 1 242 ? 10.971 16.816 27.451 1.00 56.00 242 GLY A N 1
ATOM 1763 C CA . GLY A 1 242 ? 11.210 17.559 28.694 1.00 56.00 242 GLY A CA 1
ATOM 1764 C C . GLY A 1 242 ? 10.994 19.079 28.631 1.00 56.00 242 GLY A C 1
ATOM 1765 O O . GLY A 1 242 ? 11.726 19.807 29.299 1.00 56.00 242 GLY A O 1
ATOM 1766 N N . GLY A 1 243 ? 10.011 19.561 27.859 1.00 56.44 243 GLY A N 1
ATOM 1767 C CA . GLY A 1 243 ? 9.670 20.991 27.756 1.00 56.44 243 GLY A CA 1
ATOM 1768 C C . GLY A 1 243 ? 10.481 21.786 26.722 1.00 56.44 243 GLY A C 1
ATOM 1769 O O . GLY A 1 243 ? 10.507 23.016 26.787 1.00 56.44 243 GLY A O 1
ATOM 1770 N N . GLY A 1 244 ? 11.171 21.099 25.805 1.00 59.44 244 GLY A N 1
ATOM 1771 C CA . GLY A 1 244 ? 11.759 21.682 24.594 1.00 59.44 244 GLY A CA 1
ATOM 1772 C C . GLY A 1 244 ? 10.817 21.633 23.384 1.00 59.44 244 GLY A C 1
ATOM 1773 O O . GLY A 1 244 ? 9.705 21.124 23.469 1.00 59.44 244 GLY A O 1
ATOM 1774 N N . THR A 1 245 ? 11.279 22.143 22.238 1.00 61.69 245 THR A N 1
ATOM 1775 C CA . THR A 1 245 ? 10.564 22.035 20.953 1.00 61.69 245 THR A CA 1
ATOM 1776 C C . THR A 1 245 ? 10.224 20.573 20.630 1.00 61.69 245 THR A C 1
ATOM 1778 O O . THR A 1 245 ? 11.117 19.730 20.778 1.00 61.69 245 THR A O 1
ATOM 1781 N N . PRO A 1 246 ? 8.997 20.265 20.161 1.00 68.19 246 PRO A N 1
ATOM 1782 C CA . PRO A 1 246 ? 8.645 18.926 19.704 1.00 68.19 246 PRO A CA 1
ATOM 1783 C C . PRO A 1 246 ? 9.664 18.411 18.684 1.00 68.19 246 PRO A C 1
ATOM 1785 O O . PRO A 1 246 ? 10.005 19.121 17.739 1.00 68.19 246 PRO A O 1
ATOM 1788 N N . GLY A 1 247 ? 10.164 17.197 18.895 1.00 74.44 247 GLY A N 1
ATOM 1789 C CA . GLY A 1 247 ? 11.071 16.504 17.990 1.00 74.44 247 GLY A CA 1
ATOM 1790 C C . GLY A 1 247 ? 10.483 15.174 17.533 1.00 74.44 247 GLY A C 1
ATOM 1791 O O . GLY A 1 247 ? 9.737 14.525 18.272 1.00 74.44 247 GLY A O 1
ATOM 1792 N N . ALA A 1 248 ? 10.846 14.772 16.317 1.00 85.50 248 ALA A N 1
ATOM 1793 C CA . ALA A 1 248 ? 10.532 13.463 15.767 1.00 85.50 248 ALA A CA 1
ATOM 1794 C C . ALA A 1 248 ? 11.138 12.349 16.641 1.00 85.50 248 ALA A C 1
ATOM 1796 O O . ALA A 1 248 ? 12.322 12.378 16.987 1.00 85.50 248 ALA A O 1
ATOM 1797 N N . ALA A 1 249 ? 10.321 11.366 17.007 1.00 89.69 249 ALA A N 1
ATOM 1798 C CA . ALA A 1 249 ? 10.722 10.189 17.763 1.00 89.69 249 ALA A CA 1
ATOM 1799 C C . ALA A 1 249 ? 10.103 8.927 17.153 1.00 89.69 249 ALA A C 1
ATOM 1801 O O . ALA A 1 249 ? 8.928 8.919 16.789 1.00 89.69 249 ALA A O 1
ATOM 1802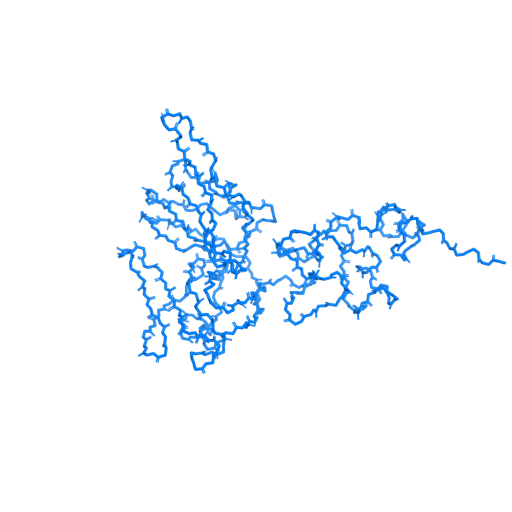 N N . GLY A 1 250 ? 10.881 7.846 17.092 1.00 91.44 250 GLY A N 1
ATOM 1803 C CA . GLY A 1 250 ? 10.430 6.557 16.569 1.00 91.44 250 GLY A CA 1
ATOM 1804 C C . GLY A 1 250 ? 11.006 6.225 15.194 1.00 91.44 250 GLY A C 1
ATOM 1805 O O . GLY A 1 250 ? 12.132 6.613 14.889 1.00 91.44 250 GLY A O 1
ATOM 1806 N N . ILE A 1 251 ? 10.254 5.453 14.413 1.00 91.06 251 ILE A N 1
ATOM 1807 C CA . ILE A 1 251 ? 10.655 4.952 13.093 1.00 91.06 251 ILE A CA 1
ATOM 1808 C C . ILE A 1 251 ? 9.888 5.738 12.041 1.00 91.06 251 ILE A C 1
ATOM 1810 O O . ILE A 1 251 ? 8.660 5.808 12.118 1.00 91.06 251 ILE A O 1
ATOM 1814 N N . ASP A 1 252 ? 10.606 6.291 11.065 1.00 91.25 252 ASP A N 1
ATOM 1815 C CA . ASP A 1 252 ? 9.957 6.790 9.862 1.00 91.25 252 ASP A CA 1
ATOM 1816 C C . ASP A 1 252 ? 9.730 5.632 8.906 1.00 91.25 252 ASP A C 1
ATOM 1818 O O . ASP A 1 252 ? 10.672 4.948 8.506 1.00 91.25 252 ASP A O 1
ATOM 1822 N N . TYR A 1 253 ? 8.473 5.389 8.581 1.00 87.50 253 TYR A N 1
ATOM 1823 C CA . TYR A 1 253 ? 8.079 4.329 7.678 1.00 87.50 253 TYR A CA 1
ATOM 1824 C C . TYR A 1 253 ? 7.175 4.889 6.587 1.00 87.50 253 TYR A C 1
ATOM 1826 O O . TYR A 1 253 ? 6.473 5.874 6.830 1.00 87.50 253 TYR A O 1
ATOM 1834 N N . PRO A 1 254 ? 7.164 4.274 5.398 1.00 84.94 254 PRO A N 1
ATOM 1835 C CA . PRO A 1 254 ? 6.324 4.748 4.316 1.00 84.94 254 PRO A CA 1
ATOM 1836 C C . PRO A 1 254 ? 4.842 4.480 4.603 1.00 84.94 254 PRO A C 1
ATOM 1838 O O . PRO A 1 254 ? 4.482 3.487 5.251 1.00 84.94 254 PRO A O 1
ATOM 1841 N N . ILE A 1 255 ? 3.996 5.382 4.115 1.00 85.81 255 ILE A N 1
ATOM 1842 C CA . ILE A 1 255 ? 2.539 5.282 4.149 1.00 85.81 255 ILE A CA 1
ATOM 1843 C C . ILE A 1 255 ? 2.075 4.719 2.812 1.00 85.81 255 ILE A C 1
ATOM 1845 O O . ILE A 1 255 ? 2.488 5.186 1.758 1.00 85.81 255 ILE A O 1
ATOM 1849 N N . ARG A 1 256 ? 1.211 3.712 2.866 1.00 78.94 256 ARG A N 1
ATOM 1850 C CA . ARG A 1 256 ? 0.773 2.912 1.728 1.00 78.94 256 ARG A CA 1
ATOM 1851 C C . ARG A 1 256 ? -0.742 2.926 1.630 1.00 78.94 256 ARG A C 1
ATOM 1853 O O . ARG A 1 256 ? -1.444 2.901 2.649 1.00 78.94 256 ARG A O 1
ATOM 1860 N N . ALA A 1 257 ? -1.242 2.951 0.401 1.00 75.19 257 ALA A N 1
ATOM 1861 C CA . ALA A 1 257 ? -2.637 2.662 0.129 1.00 75.19 257 ALA A CA 1
ATOM 1862 C C . ALA A 1 257 ? -2.978 1.247 0.628 1.00 75.19 257 ALA A C 1
ATOM 1864 O O . ALA A 1 257 ? -2.114 0.383 0.769 1.00 75.19 257 ALA A O 1
ATOM 1865 N N . GLY A 1 258 ? -4.237 1.019 1.000 1.00 76.50 258 GLY A N 1
ATOM 1866 C CA . GLY A 1 258 ? -4.667 -0.290 1.495 1.00 76.50 258 GLY A CA 1
ATOM 1867 C C . GLY A 1 258 ? -4.273 -0.614 2.946 1.00 76.50 258 GLY A C 1
ATOM 1868 O O . GLY A 1 258 ? -4.943 -1.415 3.602 1.00 76.50 258 GLY A O 1
ATOM 1869 N N . GLN A 1 259 ? -3.242 0.028 3.500 1.00 84.62 259 GLN A N 1
ATOM 1870 C CA . GLN A 1 259 ? -2.842 -0.159 4.895 1.00 84.62 259 GLN A CA 1
ATOM 1871 C C . GLN A 1 259 ? -3.678 0.694 5.857 1.00 84.62 259 GLN A C 1
ATOM 1873 O O . GLN A 1 259 ? -4.047 1.839 5.583 1.00 84.62 259 GLN A O 1
ATOM 1878 N N . GLY A 1 260 ? -3.959 0.121 7.027 1.00 89.44 260 GLY A N 1
ATOM 1879 C CA . GLY A 1 260 ? -4.539 0.835 8.159 1.00 89.44 260 GLY A CA 1
ATOM 1880 C C . GLY A 1 260 ? -3.464 1.344 9.121 1.00 89.44 260 GLY A C 1
ATOM 1881 O O . GLY A 1 260 ? -2.521 0.629 9.460 1.00 89.44 260 GLY A O 1
ATOM 1882 N N . TYR A 1 261 ? -3.654 2.557 9.630 1.00 93.88 261 TYR A N 1
ATOM 1883 C CA . TYR A 1 261 ? -2.763 3.211 10.585 1.00 93.88 261 TYR A CA 1
ATOM 1884 C C . TYR A 1 261 ? -3.521 3.597 11.849 1.00 93.88 261 TYR A C 1
ATOM 1886 O O . TYR A 1 261 ? -4.621 4.143 11.786 1.00 93.88 261 TYR A O 1
ATOM 1894 N N . LEU A 1 262 ? -2.932 3.348 13.016 1.00 94.31 262 LEU A N 1
ATOM 1895 C CA . LEU A 1 262 ? -3.499 3.762 14.294 1.00 94.31 262 LEU A CA 1
ATOM 1896 C C . LEU A 1 262 ? -3.034 5.182 14.630 1.00 94.31 262 LEU A C 1
ATOM 1898 O O . LEU A 1 262 ? -1.889 5.402 15.027 1.00 94.31 262 LEU A O 1
ATOM 1902 N N . PHE A 1 263 ? -3.941 6.140 14.476 1.00 94.81 263 PHE A N 1
ATOM 1903 C CA . PHE A 1 263 ? -3.738 7.538 14.833 1.00 94.81 263 PHE A CA 1
ATOM 1904 C C . PHE A 1 263 ? -4.046 7.764 16.307 1.00 94.81 263 PHE A C 1
ATOM 1906 O O . PHE A 1 263 ? -5.075 7.310 16.804 1.00 94.81 263 PHE A O 1
ATOM 1913 N N . HIS A 1 264 ? -3.197 8.542 16.977 1.00 94.38 264 HIS A N 1
ATOM 1914 C CA . HIS A 1 264 ? -3.424 9.035 18.335 1.00 94.38 264 HIS A CA 1
ATOM 1915 C C . HIS A 1 264 ? -3.675 10.539 18.267 1.00 94.38 264 HIS A C 1
ATOM 1917 O O . HIS A 1 264 ? -2.741 11.340 18.214 1.00 94.38 264 HIS A O 1
ATOM 1923 N N . ALA A 1 265 ? -4.946 10.930 18.222 1.00 93.81 265 ALA A N 1
ATOM 1924 C CA . ALA A 1 265 ? -5.345 12.327 18.130 1.00 93.81 265 ALA A CA 1
ATOM 1925 C C . ALA A 1 265 ? -5.565 12.932 19.526 1.00 93.81 265 ALA A C 1
ATOM 1927 O O . ALA A 1 265 ? -6.300 12.390 20.351 1.00 93.81 265 ALA A O 1
ATOM 1928 N N . ASN A 1 266 ? -4.962 14.091 19.788 1.00 93.94 266 ASN A N 1
ATOM 1929 C CA . ASN A 1 266 ? -5.093 14.819 21.056 1.00 93.94 266 ASN A CA 1
ATOM 1930 C C . ASN A 1 266 ? -6.339 15.717 21.105 1.00 93.94 266 ASN A C 1
ATOM 1932 O O . ASN A 1 266 ? -6.673 16.255 22.160 1.00 93.94 266 ASN A O 1
ATOM 1936 N N . ALA A 1 267 ? -7.009 15.914 19.969 1.00 93.31 267 ALA A N 1
ATOM 1937 C CA . ALA A 1 267 ? -8.235 16.687 19.836 1.00 93.31 267 ALA A CA 1
ATOM 1938 C C . ALA A 1 267 ? -9.010 16.242 18.590 1.00 93.31 267 ALA A C 1
ATOM 1940 O O . ALA A 1 267 ? -8.459 15.581 17.711 1.00 93.31 267 ALA A O 1
ATOM 1941 N N . ALA A 1 268 ? -10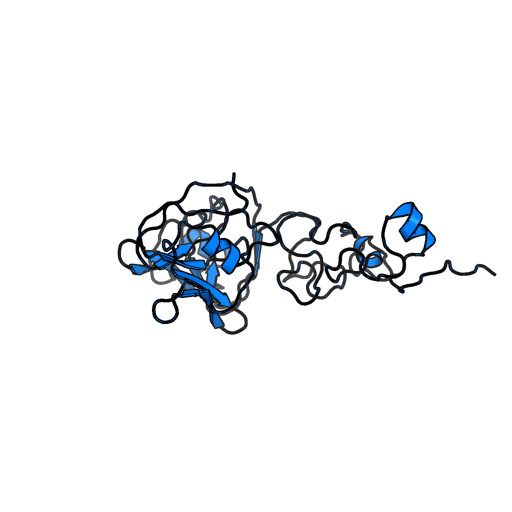.281 16.637 18.501 1.00 94.50 268 ALA A N 1
ATOM 1942 C CA . ALA A 1 268 ? -11.018 16.515 17.252 1.00 94.50 268 ALA A CA 1
ATOM 1943 C C . ALA A 1 268 ? -10.581 17.607 16.262 1.00 94.50 268 ALA A C 1
ATOM 1945 O O . ALA A 1 268 ? -10.396 18.761 16.657 1.00 94.50 268 ALA A O 1
ATOM 1946 N N . GLY A 1 269 ? -10.438 17.266 14.983 1.00 94.38 269 GLY A N 1
ATOM 1947 C CA . GLY A 1 269 ? -9.970 18.209 13.966 1.00 94.38 269 GLY A CA 1
ATOM 1948 C C . GLY A 1 269 ? -9.927 17.613 12.560 1.00 94.38 269 GLY A C 1
ATOM 1949 O O . GLY A 1 269 ? -10.039 16.397 12.415 1.00 94.38 269 GLY A O 1
ATOM 1950 N N . PRO A 1 270 ? -9.802 18.442 11.512 1.00 95.00 270 PRO A N 1
ATOM 1951 C CA . PRO A 1 270 ? -9.708 17.947 10.142 1.00 95.00 270 PRO A CA 1
ATOM 1952 C C . PRO A 1 270 ? -8.443 17.097 9.961 1.00 95.00 270 PRO A C 1
ATOM 1954 O O . PRO A 1 270 ? -7.368 17.488 10.414 1.00 95.00 270 PRO A O 1
ATOM 1957 N N . LEU A 1 271 ? -8.581 15.944 9.303 1.00 93.44 271 LEU A N 1
ATOM 1958 C CA . LEU A 1 271 ? -7.451 15.120 8.879 1.00 93.44 271 LEU A CA 1
ATOM 1959 C C . LEU A 1 271 ? -6.928 15.652 7.547 1.00 93.44 271 LEU A C 1
ATOM 1961 O O . LEU A 1 271 ? -7.680 15.726 6.575 1.00 93.44 271 LEU A O 1
ATOM 1965 N N . VAL A 1 272 ? -5.639 15.968 7.494 1.00 93.44 272 VAL A N 1
ATOM 1966 C CA . VAL A 1 272 ? -4.944 16.279 6.246 1.00 93.44 272 VAL A CA 1
ATOM 1967 C C . VAL A 1 272 ? -4.444 14.977 5.627 1.00 93.44 272 VAL A C 1
ATOM 1969 O O . VAL A 1 272 ? -3.794 1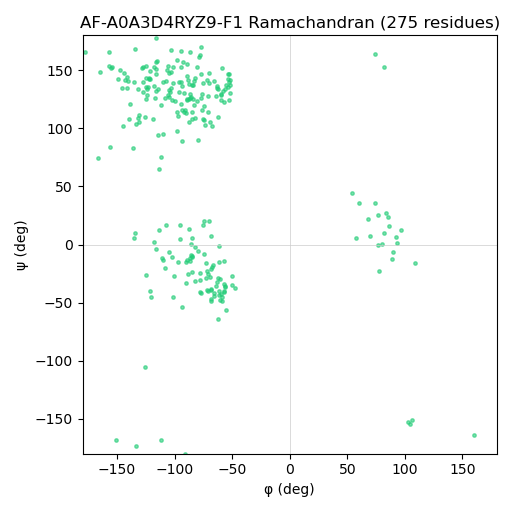4.171 6.296 1.00 93.44 272 VAL A O 1
ATOM 1972 N N . LEU A 1 273 ? -4.752 14.777 4.349 1.00 90.06 273 LEU A N 1
ATOM 1973 C CA . LEU A 1 273 ? -4.309 13.643 3.539 1.00 90.06 273 LEU A CA 1
ATOM 1974 C C . LEU A 1 273 ? -3.386 14.195 2.444 1.00 90.06 273 LEU A C 1
ATOM 1976 O O . LEU A 1 273 ? -3.890 14.705 1.444 1.00 90.06 273 LEU A O 1
ATOM 1980 N N . PRO A 1 274 ? -2.057 14.217 2.647 1.00 89.25 274 PRO A N 1
ATOM 1981 C CA . PRO A 1 274 ? -1.122 14.681 1.624 1.00 89.25 274 PRO A CA 1
ATOM 1982 C C . PRO A 1 274 ? -1.345 13.954 0.295 1.00 89.25 274 PRO A C 1
ATOM 1984 O O . PRO A 1 274 ? -1.613 12.763 0.291 1.00 89.25 274 PRO A O 1
ATOM 1987 N N . GLY A 1 275 ? -1.266 14.659 -0.834 1.00 78.94 275 GLY A N 1
ATOM 1988 C CA . GLY A 1 275 ? -1.620 14.095 -2.147 1.00 78.94 275 GLY A CA 1
ATOM 1989 C C . GLY A 1 275 ? -3.092 14.249 -2.529 1.00 78.94 275 GLY A C 1
ATOM 1990 O O . GLY A 1 275 ? -3.431 14.105 -3.700 1.00 78.94 275 GLY A O 1
ATOM 1991 N N . CYS A 1 276 ? -3.957 14.629 -1.586 1.00 79.50 276 CYS A N 1
ATOM 1992 C CA . CYS A 1 276 ? -5.322 15.042 -1.887 1.00 79.50 276 CYS A CA 1
ATOM 1993 C C . CYS A 1 276 ? -5.446 16.570 -2.064 1.00 79.50 276 CYS A C 1
ATOM 1995 O O . CYS A 1 276 ? -4.870 17.308 -1.259 1.00 79.50 276 CYS A O 1
ATOM 1997 N N . PRO A 1 277 ? -6.180 17.051 -3.094 1.00 62.09 277 PRO A N 1
ATOM 1998 C CA . PRO A 1 277 ? -6.422 18.476 -3.333 1.00 62.09 277 PRO A CA 1
ATOM 1999 C C . PRO A 1 277 ? -7.385 19.121 -2.325 1.00 62.09 277 PRO A C 1
ATOM 2001 O O . PRO A 1 277 ? -8.192 18.397 -1.692 1.00 62.09 277 PRO A O 1
#

Nearest PDB structures (foldseek):
  5n11-assembly1_A  TM=2.415E-01  e=2.054E+00  Human coronavirus OC43
  3cl4-assembly1_A-2  TM=2.228E-01  e=1.935E+00  unclassified
  5jif-assembly1_B  TM=2.403E-01  e=3.507E+00  Murine coronavirus strain DVIM
  5jif-assembly1_A  TM=2.350E-01  e=4.722E+00  Murine coronavirus strain DVIM
  3cl5-assembly1_A-2  TM=2.463E-01  e=5.644E+00  Bovine coronavirus

Mean predicted aligned error: 8.38 Å

pLDDT: mean 86.85, std 10.78, range [39.38, 98.06]

Foldseek 3Di:
DPDDADQQCPLPDHCCCCVPPQVAHSNDQQRCQLAAGQCLQCQVPVQAPGSVAHARSNDQQRQQLLAGCEHNPADDHQNDPNRSDRDPQGHRSNANWPKDWDAAFKFKWFAQADAPPQRQKPQSVQVVQVHLVGWWVWKWFQDLVVRDIQIAHPVDGMDTHDGFFIIMTRTRHTDIDIDHADQDDDKDKDAAFKTKGFHNGFRSPAKQVNQVVQDDPQQWAKKWFQDNVVRDIWMWGQDDDPPHHTDIDTDIDGHHGGGIIITRGRHMGIRDRPVHD